Protein AF-A0A3P7Q8P9-F1 (afdb_monomer)

Radius of gyration: 45.48 Å; Cα contacts (8 Å, |Δi|>4): 62; chains: 1; bounding box: 97×76×119 Å

Organism: Dracunculus medinensis (NCBI:txid318479)

Nearest PDB structures (foldseek):
  8ruy-assembly1_s  TM=5.590E-01  e=5.740E-09  Chlamydomonas reinhardtii
  4uzz-assembly1_A  TM=7.272E-01  e=6.934E-07  Tetrahymena thermophila

pLDDT: mean 75.08, std 10.97, range [33.38, 90.62]

Sequence (260 aa):
MLFYFIFIQTFFNYNLLSIYSLITIYYQFIINLESKLSKSSIDDIEIFEYINAYKPENIEIKFLLKPFLLDYIPAIGDVDTFIKIPRPDGDNLGLTVLDEPAIQQSDPTIVGMQLRNECKEIKTETLVKKLDRGDKNGAEIERWIENIKELHRSKPPDSVTYTKIMPDIEKLMQEWPNELEELLKSERLPSASLDVSLEEYTDICLSLLDIPVYKSRIESLHVLFTLFAEFRNSQHFRNLAENNLMNMNMNEVGAERLEL

Secondary structure (DSSP, 8-state):
-HHHHHHHHHHHHHHHHHHHHHHHHHHHHHHHHHHHHTTS-HHHHHHHHHHHH-PPP------S------S-----PPPP-S-PPPPTTT--BTTTB---SSSSPPPHHHHHHHHHHH-TT--PPP-PPP-TTTTT-HHHHHHHHHHHHHHHHHSPPSS---SS----HHHHTSPPPHHHHHHHHHSPPPPTTSSS-HHHHHHHHHHHTTPPP-S-HHHHHHHHHHHHHHHHH-HHHHHHHHHHHHHHHHHHHHHHT---

Structure (mmCIF, N/CA/C/O backbone):
data_AF-A0A3P7Q8P9-F1
#
_entry.id   AF-A0A3P7Q8P9-F1
#
loop_
_atom_site.group_PDB
_atom_site.id
_atom_site.type_symbol
_atom_site.label_atom_id
_atom_site.label_alt_id
_atom_site.label_comp_id
_atom_site.label_asym_id
_atom_site.label_entity_id
_atom_site.label_seq_id
_atom_site.pdbx_PDB_ins_code
_atom_site.Cartn_x
_atom_site.Cartn_y
_atom_site.Cartn_z
_atom_site.occupancy
_atom_site.B_iso_or_equiv
_atom_site.auth_seq_id
_atom_site.auth_comp_id
_atom_site.auth_asym_id
_atom_site.auth_atom_id
_atom_site.pdbx_PDB_model_num
ATOM 1 N N . MET A 1 1 ? 67.730 15.567 -25.395 1.00 58.34 1 MET A N 1
ATOM 2 C CA . MET A 1 1 ? 67.904 15.563 -26.868 1.00 58.34 1 MET A CA 1
ATOM 3 C C . MET A 1 1 ? 68.382 14.219 -27.416 1.00 58.34 1 MET A C 1
ATOM 5 O O . MET A 1 1 ? 67.697 13.690 -28.277 1.00 58.34 1 MET A O 1
ATOM 9 N N . LEU A 1 2 ? 69.483 13.635 -26.918 1.00 61.22 2 LEU A N 1
ATOM 10 C CA . LEU A 1 2 ? 70.041 12.364 -27.430 1.00 61.22 2 LEU A CA 1
ATOM 11 C C . LEU A 1 2 ? 69.038 11.190 -27.481 1.00 61.22 2 LEU A C 1
ATOM 13 O O . LEU A 1 2 ? 68.952 10.512 -28.498 1.00 61.22 2 LEU A O 1
ATOM 17 N N . PHE A 1 3 ? 68.211 11.006 -26.445 1.00 65.31 3 PHE A N 1
ATOM 18 C CA . PHE A 1 3 ? 67.180 9.953 -26.425 1.00 65.31 3 PHE A CA 1
ATOM 19 C C . PHE A 1 3 ? 66.083 10.130 -27.488 1.00 65.31 3 PHE A C 1
ATOM 21 O O . PHE A 1 3 ? 65.661 9.156 -28.104 1.00 65.31 3 PHE A O 1
ATOM 28 N N . TYR A 1 4 ? 65.655 11.369 -27.745 1.00 65.12 4 TYR A N 1
ATOM 29 C CA . TYR A 1 4 ? 64.631 11.667 -28.752 1.00 65.12 4 TYR A CA 1
ATOM 30 C C . TYR A 1 4 ? 65.148 11.388 -30.172 1.00 65.12 4 TYR A C 1
ATOM 32 O O . TYR A 1 4 ? 64.431 10.845 -31.008 1.00 65.12 4 TYR A O 1
ATOM 40 N N . PHE A 1 5 ? 66.429 11.682 -30.417 1.00 72.56 5 PHE A N 1
ATOM 41 C CA . PHE A 1 5 ? 67.078 11.421 -31.701 1.00 72.56 5 PHE A CA 1
ATOM 42 C C . PHE A 1 5 ? 67.231 9.915 -31.980 1.00 72.56 5 PHE A C 1
ATOM 44 O O . PHE A 1 5 ? 66.935 9.459 -33.082 1.00 72.56 5 PHE A O 1
ATOM 51 N N . ILE A 1 6 ? 67.613 9.121 -30.971 1.00 77.00 6 ILE A N 1
ATOM 52 C CA . ILE A 1 6 ? 67.725 7.655 -31.093 1.00 77.00 6 ILE A CA 1
ATOM 53 C C . ILE A 1 6 ? 66.352 7.014 -31.351 1.00 77.00 6 ILE A C 1
ATOM 55 O O . ILE A 1 6 ? 66.245 6.109 -32.181 1.00 77.00 6 ILE A O 1
ATOM 59 N N . PHE A 1 7 ? 65.293 7.499 -30.693 1.00 75.81 7 PHE A N 1
ATOM 60 C CA . PHE A 1 7 ? 63.940 6.966 -30.876 1.00 75.81 7 PHE A CA 1
ATOM 61 C C . PHE A 1 7 ? 63.407 7.210 -32.296 1.00 75.81 7 PHE A C 1
ATOM 63 O O . PHE A 1 7 ? 62.942 6.271 -32.939 1.00 75.81 7 PHE A O 1
ATOM 70 N N . ILE A 1 8 ? 63.556 8.430 -32.829 1.00 72.94 8 ILE A N 1
ATOM 71 C CA . ILE A 1 8 ? 63.147 8.755 -34.207 1.00 72.94 8 ILE A CA 1
ATOM 72 C C . ILE A 1 8 ? 63.938 7.929 -35.227 1.00 72.94 8 ILE A C 1
ATOM 74 O O . ILE A 1 8 ? 63.338 7.361 -36.138 1.00 72.94 8 ILE A O 1
ATOM 78 N N . GLN A 1 9 ? 65.259 7.801 -35.057 1.00 74.44 9 GLN A N 1
ATOM 79 C CA . GLN A 1 9 ? 66.105 7.032 -35.977 1.00 74.44 9 GLN A CA 1
ATOM 80 C C . GLN A 1 9 ? 65.742 5.537 -35.989 1.00 74.44 9 GLN A C 1
ATOM 82 O O . GLN A 1 9 ? 65.773 4.892 -37.039 1.00 74.44 9 GLN A O 1
ATOM 87 N N . THR A 1 10 ? 65.381 4.983 -34.828 1.00 74.31 10 THR A N 1
ATOM 88 C CA . THR A 1 10 ? 64.971 3.575 -34.700 1.00 74.31 10 THR A CA 1
ATOM 89 C C . THR A 1 10 ? 63.582 3.353 -35.301 1.00 74.31 10 THR A C 1
ATOM 91 O O . THR A 1 10 ? 63.385 2.393 -36.046 1.00 74.31 10 THR A O 1
ATOM 94 N N . PHE A 1 11 ? 62.641 4.270 -35.050 1.00 75.81 11 PHE A N 1
ATOM 95 C CA . PHE A 1 11 ? 61.281 4.213 -35.590 1.00 75.81 11 PHE A CA 1
ATOM 96 C C . PHE A 1 11 ? 61.252 4.340 -37.120 1.00 75.81 11 PHE A C 1
ATOM 98 O O . PHE A 1 11 ? 60.552 3.574 -37.786 1.00 75.81 11 PHE A O 1
ATOM 105 N N . PHE A 1 12 ? 62.046 5.258 -37.689 1.00 74.75 12 PHE A N 1
ATOM 106 C CA . PHE A 1 12 ? 62.154 5.415 -39.142 1.00 74.75 12 PHE A CA 1
ATOM 107 C C . PHE A 1 12 ? 62.795 4.194 -39.805 1.00 74.75 12 PHE A C 1
ATOM 109 O O . PHE A 1 12 ? 62.255 3.712 -40.796 1.00 74.75 12 PHE A O 1
ATOM 116 N N . ASN A 1 13 ? 63.885 3.647 -39.251 1.00 75.56 13 ASN A N 1
ATOM 117 C CA . ASN A 1 13 ? 64.518 2.445 -39.809 1.00 75.56 13 ASN A CA 1
ATOM 118 C C . ASN A 1 13 ? 63.563 1.244 -39.847 1.00 75.56 13 ASN A C 1
ATOM 120 O O . ASN A 1 13 ? 63.447 0.591 -40.882 1.00 75.56 13 ASN A O 1
ATOM 124 N N . TYR A 1 14 ? 62.835 0.973 -38.759 1.00 75.94 14 TYR A N 1
ATOM 125 C CA . TYR A 1 14 ? 61.919 -0.171 -38.710 1.00 75.94 14 TYR A CA 1
ATOM 126 C C . TYR A 1 14 ? 60.748 -0.042 -39.695 1.00 75.94 14 TYR A C 1
ATOM 128 O O . TYR A 1 14 ? 60.427 -1.001 -40.399 1.00 75.94 14 TYR A O 1
ATOM 136 N N . ASN A 1 15 ? 60.128 1.142 -39.784 1.00 75.50 15 ASN A N 1
ATOM 137 C CA . ASN A 1 15 ? 59.009 1.356 -40.706 1.00 75.50 15 ASN A CA 1
ATOM 138 C C . ASN A 1 15 ? 59.448 1.309 -42.174 1.00 75.50 15 ASN A C 1
ATOM 140 O O . ASN A 1 15 ? 58.763 0.695 -42.991 1.00 75.50 15 ASN A O 1
ATOM 144 N N . LEU A 1 16 ? 60.600 1.897 -42.514 1.00 77.62 16 LEU A N 1
ATOM 145 C CA . LEU A 1 16 ? 61.079 1.903 -43.895 1.00 77.62 16 LEU A CA 1
ATOM 146 C C . LEU A 1 16 ? 61.413 0.484 -44.378 1.00 77.62 16 LEU A C 1
ATOM 148 O O . LEU A 1 16 ? 60.980 0.106 -45.465 1.00 77.62 16 LEU A O 1
ATOM 152 N N . LEU A 1 17 ? 62.105 -0.330 -43.566 1.00 79.12 17 LEU A N 1
ATOM 153 C CA . LEU A 1 17 ? 62.392 -1.728 -43.921 1.00 79.12 17 LEU A CA 1
ATOM 154 C C . LEU A 1 17 ? 61.112 -2.561 -44.104 1.00 79.12 17 LEU A C 1
ATOM 156 O O . LEU A 1 17 ? 61.046 -3.376 -45.025 1.00 79.12 17 LEU A O 1
ATOM 160 N N . SER A 1 18 ? 60.091 -2.342 -43.269 1.00 79.62 18 SER A N 1
ATOM 161 C CA . SER A 1 18 ? 58.802 -3.038 -43.391 1.00 79.62 18 SER A CA 1
ATOM 162 C C . SER A 1 18 ? 58.098 -2.709 -44.713 1.00 79.62 18 SER A C 1
ATOM 164 O O . SER A 1 18 ? 57.656 -3.609 -45.431 1.00 79.62 18 SER A O 1
ATOM 166 N N . ILE A 1 19 ? 58.074 -1.427 -45.093 1.00 83.69 19 ILE A N 1
ATOM 167 C CA . ILE A 1 19 ? 57.459 -0.968 -46.346 1.00 83.69 19 ILE A CA 1
ATOM 168 C C . ILE A 1 19 ? 58.209 -1.524 -47.563 1.00 83.69 19 ILE A C 1
ATOM 170 O O . ILE A 1 19 ? 57.575 -2.056 -48.474 1.00 83.69 19 ILE A O 1
ATOM 174 N N . TYR A 1 20 ? 59.547 -1.470 -47.578 1.00 81.56 20 TYR A N 1
ATOM 175 C CA . TYR A 1 20 ? 60.334 -2.043 -48.679 1.00 81.56 20 TYR A CA 1
ATOM 176 C C . TYR A 1 20 ? 60.133 -3.557 -48.809 1.00 81.56 20 TYR A C 1
ATOM 178 O O . TYR A 1 20 ? 60.055 -4.064 -49.929 1.00 81.56 20 TYR A O 1
ATOM 186 N N . SER A 1 21 ? 59.990 -4.274 -47.690 1.00 83.12 21 SER A N 1
ATOM 187 C CA . SER A 1 21 ? 59.671 -5.704 -47.696 1.00 83.12 21 SER A CA 1
ATOM 188 C C . SER A 1 21 ? 58.299 -5.973 -48.324 1.00 83.12 21 SER A C 1
ATOM 190 O O . SER A 1 21 ? 58.204 -6.780 -49.248 1.00 83.12 21 SER A O 1
ATOM 192 N N . LEU A 1 22 ? 57.254 -5.239 -47.917 1.00 82.06 22 LEU A N 1
ATOM 193 C CA . LEU A 1 22 ? 55.912 -5.379 -48.500 1.00 82.06 22 LEU A CA 1
ATOM 194 C C . LEU A 1 22 ? 55.895 -5.082 -50.001 1.00 82.06 22 LEU A C 1
ATOM 196 O O . LEU A 1 22 ? 55.293 -5.831 -50.767 1.00 82.06 22 LEU A O 1
ATOM 200 N N . ILE A 1 23 ? 56.572 -4.014 -50.426 1.00 85.69 23 ILE A N 1
ATOM 201 C CA . ILE A 1 23 ? 56.668 -3.644 -51.841 1.00 85.69 23 ILE A CA 1
ATOM 202 C C . ILE A 1 23 ? 57.391 -4.746 -52.626 1.00 85.69 23 ILE A C 1
ATOM 204 O O . ILE A 1 23 ? 56.929 -5.144 -53.693 1.00 85.69 23 ILE A O 1
ATOM 208 N N . THR A 1 24 ? 58.483 -5.292 -52.087 1.00 83.50 24 THR A N 1
ATOM 209 C CA . THR A 1 24 ? 59.236 -6.376 -52.738 1.00 83.50 24 THR A CA 1
ATOM 210 C C . THR A 1 24 ? 58.399 -7.653 -52.850 1.00 83.50 24 THR A C 1
ATOM 212 O O . THR A 1 24 ? 58.393 -8.291 -53.902 1.00 83.50 24 THR A O 1
ATOM 215 N N . ILE A 1 25 ? 57.639 -8.001 -51.806 1.00 84.62 25 ILE A N 1
ATOM 216 C CA . ILE A 1 25 ? 56.706 -9.139 -51.821 1.00 84.62 25 ILE A CA 1
ATOM 217 C C . ILE A 1 25 ? 55.604 -8.920 -52.865 1.00 84.62 25 ILE A C 1
ATOM 219 O O . ILE A 1 25 ? 55.295 -9.840 -53.620 1.00 84.62 25 ILE A O 1
ATOM 223 N N . TYR A 1 26 ? 55.047 -7.709 -52.953 1.00 83.56 26 TYR A N 1
ATOM 224 C CA . TYR A 1 26 ? 54.020 -7.364 -53.936 1.00 83.56 26 TYR A CA 1
ATOM 225 C C . TYR A 1 26 ? 54.533 -7.487 -55.378 1.00 83.56 26 TYR A C 1
ATOM 227 O O . TYR A 1 26 ? 53.894 -8.143 -56.200 1.00 83.56 26 TYR A O 1
ATOM 235 N N . TYR A 1 27 ? 55.718 -6.945 -55.681 1.00 82.12 27 TYR A N 1
ATOM 236 C CA . TYR A 1 27 ? 56.316 -7.081 -57.014 1.00 82.12 27 TYR A CA 1
ATOM 237 C C . TYR A 1 27 ? 56.639 -8.536 -57.357 1.00 82.12 27 TYR A C 1
ATOM 239 O O . TYR A 1 27 ? 56.351 -8.979 -58.468 1.00 82.12 27 TYR A O 1
ATOM 247 N N . GLN A 1 28 ? 57.166 -9.309 -56.403 1.00 83.44 28 GLN A N 1
ATOM 248 C CA . GLN A 1 28 ? 57.434 -10.730 -56.617 1.00 83.44 28 GLN A CA 1
ATOM 249 C C . GLN A 1 28 ? 56.144 -11.526 -56.863 1.00 83.44 28 GLN A C 1
ATOM 251 O O . GLN A 1 28 ? 56.133 -12.452 -57.675 1.00 83.44 28 GLN A O 1
ATOM 256 N N . PHE A 1 29 ? 55.047 -11.160 -56.194 1.00 85.00 29 PHE A N 1
ATOM 257 C CA . PHE A 1 29 ? 53.737 -11.768 -56.409 1.00 85.00 29 PHE A CA 1
ATOM 258 C C . PHE A 1 29 ? 53.176 -11.451 -57.802 1.00 85.00 29 PHE A C 1
ATOM 260 O O . PHE A 1 29 ? 52.725 -12.371 -58.485 1.00 85.00 29 PHE A O 1
ATOM 267 N N . ILE A 1 30 ? 53.274 -10.196 -58.261 1.00 81.12 30 ILE A N 1
ATOM 268 C CA . ILE A 1 30 ? 52.862 -9.805 -59.621 1.00 81.12 30 ILE A CA 1
ATOM 269 C C . ILE A 1 30 ? 53.661 -10.569 -60.680 1.00 81.12 30 ILE A C 1
ATOM 271 O O . ILE A 1 30 ? 53.063 -11.177 -61.565 1.00 81.12 30 ILE A O 1
ATOM 275 N N . ILE A 1 31 ? 54.991 -10.629 -60.552 1.00 79.62 31 ILE A N 1
ATOM 276 C CA . ILE A 1 31 ? 55.848 -11.362 -61.500 1.00 79.62 31 ILE A CA 1
ATOM 277 C C . ILE A 1 31 ? 55.480 -12.855 -61.529 1.00 79.62 31 ILE A C 1
ATOM 279 O O . ILE A 1 31 ? 55.453 -13.479 -62.593 1.00 79.62 31 ILE A O 1
ATOM 283 N N . ASN A 1 32 ? 55.161 -13.450 -60.373 1.00 78.06 32 ASN A N 1
ATOM 284 C CA . ASN A 1 32 ? 54.745 -14.851 -60.312 1.00 78.06 32 ASN A CA 1
ATOM 285 C C . ASN A 1 32 ? 53.410 -15.078 -61.039 1.00 78.06 32 ASN A C 1
ATOM 287 O O . ASN A 1 32 ? 53.300 -16.036 -61.808 1.00 78.06 32 ASN A O 1
ATOM 291 N N . LEU A 1 33 ? 52.434 -14.182 -60.838 1.00 74.69 33 LEU A N 1
ATOM 292 C CA . LEU A 1 33 ? 51.137 -14.234 -61.512 1.00 74.69 33 LEU A CA 1
ATOM 293 C C . LEU A 1 33 ? 51.267 -14.095 -63.030 1.00 74.69 33 LEU A C 1
ATOM 295 O O . LEU A 1 33 ? 50.723 -14.935 -63.743 1.00 74.69 33 LEU A O 1
ATOM 299 N N . GLU A 1 34 ? 52.034 -13.126 -63.532 1.00 74.69 34 GLU A N 1
ATOM 300 C CA . GLU A 1 34 ? 52.268 -12.970 -64.977 1.00 74.69 34 GLU A CA 1
ATOM 301 C C . GLU A 1 34 ? 52.962 -14.203 -65.581 1.00 74.69 34 GLU A C 1
ATOM 303 O O . GLU A 1 34 ? 52.593 -14.666 -66.662 1.00 74.69 34 GLU A O 1
ATOM 308 N N . SER A 1 35 ? 53.914 -14.808 -64.858 1.00 73.94 35 SER A N 1
ATOM 309 C CA . SER A 1 35 ? 54.592 -16.030 -65.317 1.00 73.94 35 SER A CA 1
ATOM 310 C C . SER A 1 35 ? 53.676 -17.258 -65.369 1.00 73.94 35 SER A C 1
ATOM 312 O O . SER A 1 35 ? 53.914 -18.169 -66.164 1.00 73.94 35 SER A O 1
ATOM 314 N N . LYS A 1 36 ? 52.656 -17.318 -64.501 1.00 71.12 36 LYS A N 1
ATOM 315 C CA . LYS A 1 36 ? 51.626 -18.364 -64.536 1.00 71.12 36 LYS A CA 1
ATOM 316 C C . LYS A 1 36 ? 50.623 -18.096 -65.648 1.00 71.12 36 LYS A C 1
ATOM 318 O O . LYS A 1 36 ? 50.237 -19.039 -66.328 1.00 71.12 36 LYS A O 1
ATOM 323 N N . LEU A 1 37 ? 50.270 -16.829 -65.861 1.00 64.69 37 LEU A N 1
ATOM 324 C CA . LEU A 1 37 ? 49.364 -16.400 -66.919 1.00 64.69 37 LEU A CA 1
ATOM 325 C C . LEU A 1 37 ? 49.914 -16.752 -68.309 1.00 64.69 37 LEU A C 1
ATOM 327 O O . LEU A 1 37 ? 49.174 -17.282 -69.128 1.00 64.69 37 LEU A O 1
ATOM 331 N N . SER A 1 38 ? 51.219 -16.567 -68.558 1.00 68.19 38 SER A N 1
ATOM 332 C CA . SER A 1 38 ? 51.814 -16.939 -69.857 1.00 68.19 38 SER A CA 1
ATOM 333 C C . SER A 1 38 ? 51.911 -18.451 -70.100 1.00 68.19 38 SER A C 1
ATOM 335 O O . SER A 1 38 ? 52.125 -18.878 -71.233 1.00 68.19 38 SER A O 1
ATOM 337 N N . LYS A 1 39 ? 51.760 -19.267 -69.048 1.00 67.69 39 LYS A N 1
ATOM 338 C CA . LYS A 1 39 ? 51.801 -20.736 -69.114 1.00 67.69 39 LYS A CA 1
ATOM 339 C C . LYS A 1 39 ? 50.417 -21.379 -69.198 1.00 67.69 39 LYS A C 1
ATOM 341 O O . LYS A 1 39 ? 50.350 -22.606 -69.260 1.00 67.69 39 LYS A O 1
ATOM 346 N N . SER A 1 40 ? 49.345 -20.592 -69.159 1.00 61.56 40 SER A N 1
ATOM 347 C CA . SER A 1 40 ? 47.986 -21.123 -69.213 1.00 61.56 40 SER A CA 1
ATOM 348 C C . SER A 1 40 ? 47.567 -21.435 -70.651 1.00 61.56 40 SER A C 1
ATOM 350 O O . SER A 1 40 ? 48.035 -20.813 -71.604 1.00 61.56 40 SER A O 1
ATOM 352 N N . SER A 1 41 ? 46.738 -22.466 -70.790 1.00 65.19 41 SER A N 1
ATOM 353 C CA . SER A 1 41 ? 46.236 -23.024 -72.048 1.00 65.19 41 SER A CA 1
ATOM 354 C C . SER A 1 41 ? 45.492 -22.001 -72.910 1.00 65.19 41 SER A C 1
ATOM 356 O O . SER A 1 41 ? 44.963 -21.016 -72.410 1.00 65.19 41 SER A O 1
ATOM 358 N N . ILE A 1 42 ? 45.417 -22.274 -74.217 1.00 69.19 42 ILE A N 1
ATOM 359 C CA . ILE A 1 42 ? 44.741 -21.438 -75.229 1.00 69.19 42 ILE A CA 1
ATOM 360 C C . ILE A 1 42 ? 43.294 -21.103 -74.822 1.00 69.19 42 ILE A C 1
ATOM 362 O O . ILE A 1 42 ? 42.867 -19.966 -75.002 1.00 69.19 42 ILE A O 1
ATOM 366 N N . ASP A 1 43 ? 42.592 -22.045 -74.186 1.00 70.56 43 ASP A N 1
ATOM 367 C CA . ASP A 1 43 ? 41.219 -21.863 -73.696 1.00 70.56 43 ASP A CA 1
ATOM 368 C C . ASP A 1 43 ? 41.102 -20.737 -72.646 1.00 70.56 43 ASP A C 1
ATOM 370 O O . ASP A 1 43 ? 40.082 -20.053 -72.569 1.00 70.56 43 ASP A O 1
ATOM 374 N N . ASP A 1 44 ? 42.158 -20.491 -71.861 1.00 68.19 44 ASP A N 1
ATOM 375 C CA . ASP A 1 44 ? 42.166 -19.421 -70.860 1.00 68.19 44 ASP A CA 1
ATOM 376 C C . ASP A 1 44 ? 42.273 -18.040 -71.521 1.00 68.19 44 ASP A C 1
ATOM 378 O O . ASP A 1 44 ? 41.706 -17.067 -71.023 1.00 68.19 44 ASP A O 1
ATOM 382 N N . ILE A 1 45 ? 42.964 -17.944 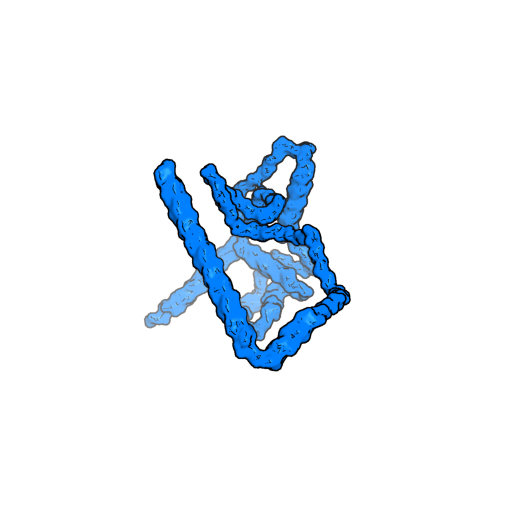-72.663 1.00 72.06 45 ILE A N 1
ATOM 383 C CA . ILE A 1 45 ? 43.157 -16.684 -73.395 1.00 72.06 45 ILE A CA 1
ATOM 384 C C . ILE A 1 45 ? 41.815 -16.166 -73.921 1.00 72.06 45 ILE A C 1
ATOM 386 O O . ILE A 1 45 ? 41.514 -14.983 -73.749 1.00 72.06 45 ILE A O 1
ATOM 390 N N . GLU A 1 46 ? 40.978 -17.045 -74.480 1.00 77.38 46 GLU A N 1
ATOM 391 C CA . GLU A 1 46 ? 39.639 -16.668 -74.956 1.00 77.38 46 GLU A CA 1
ATOM 392 C C . GLU A 1 46 ? 38.760 -16.137 -73.812 1.00 77.38 46 GLU A C 1
ATOM 394 O O . GLU A 1 46 ? 38.057 -15.138 -73.971 1.00 77.38 46 GLU A O 1
ATOM 399 N N . ILE A 1 47 ? 38.839 -16.738 -72.618 1.00 80.06 47 ILE A N 1
ATOM 400 C CA . ILE A 1 47 ? 38.103 -16.268 -71.433 1.00 80.06 47 ILE A CA 1
ATOM 401 C C . ILE A 1 47 ? 38.531 -14.847 -71.043 1.00 80.06 47 ILE A C 1
ATOM 403 O O . ILE A 1 47 ? 37.674 -14.010 -70.748 1.00 80.06 47 ILE A O 1
ATOM 407 N N . PHE A 1 48 ? 39.831 -14.538 -71.065 1.00 77.06 48 PHE A N 1
ATOM 408 C CA . PHE A 1 48 ? 40.310 -13.183 -70.770 1.00 77.06 48 PHE A CA 1
ATOM 409 C C . PHE A 1 48 ? 39.857 -12.155 -71.813 1.00 77.06 48 PHE A C 1
ATOM 411 O O . PHE A 1 48 ? 39.565 -11.013 -71.446 1.00 77.06 48 PHE A O 1
ATOM 418 N N . GLU A 1 49 ? 39.735 -12.536 -73.086 1.00 81.88 49 GLU A N 1
ATOM 419 C CA . GLU A 1 49 ? 39.139 -11.668 -74.106 1.00 81.88 49 GLU A CA 1
ATOM 420 C C . GLU A 1 49 ? 37.663 -11.369 -73.806 1.00 81.88 49 GLU A C 1
ATOM 422 O O . GLU A 1 49 ? 37.261 -10.203 -73.853 1.00 81.88 49 GLU A O 1
ATOM 427 N N . TYR A 1 50 ? 36.875 -12.372 -73.397 1.00 83.38 50 TYR A N 1
ATOM 428 C CA . TYR A 1 50 ? 35.485 -12.158 -72.968 1.00 83.38 50 TYR A CA 1
ATOM 429 C C . TYR A 1 50 ? 35.377 -11.273 -71.718 1.00 83.38 50 TYR A C 1
ATOM 431 O O . TYR A 1 50 ? 34.479 -10.432 -71.644 1.00 83.38 50 TYR A O 1
ATOM 439 N N . ILE A 1 51 ? 36.299 -11.411 -70.758 1.00 83.25 51 ILE A N 1
ATOM 440 C CA . ILE A 1 51 ? 36.357 -10.550 -69.564 1.00 83.25 51 ILE A CA 1
ATOM 441 C C . ILE A 1 51 ? 36.632 -9.097 -69.965 1.00 83.25 51 ILE A C 1
ATOM 443 O O . ILE A 1 51 ? 35.941 -8.192 -69.501 1.00 83.25 51 ILE A O 1
ATOM 447 N N . ASN A 1 52 ? 37.602 -8.868 -70.855 1.00 84.00 52 ASN A N 1
ATOM 448 C CA . ASN A 1 52 ? 37.933 -7.528 -71.345 1.00 84.00 52 ASN A CA 1
ATOM 449 C C . ASN A 1 52 ? 36.805 -6.910 -72.189 1.00 84.00 52 ASN A C 1
ATOM 451 O O . ASN A 1 52 ? 36.649 -5.689 -72.215 1.00 84.00 52 ASN A O 1
ATOM 455 N N . ALA A 1 53 ? 36.013 -7.736 -72.879 1.00 86.00 53 ALA A N 1
ATOM 456 C CA . ALA A 1 53 ? 34.876 -7.287 -73.676 1.00 86.00 53 ALA A CA 1
ATOM 457 C C . ALA A 1 53 ? 33.623 -6.965 -72.837 1.00 86.00 53 ALA A C 1
ATOM 459 O O . ALA A 1 53 ? 32.744 -6.237 -73.312 1.00 86.00 53 ALA A O 1
ATOM 460 N N . TYR A 1 54 ? 33.517 -7.477 -71.605 1.00 88.00 54 TYR A N 1
ATOM 461 C CA . TYR A 1 54 ? 32.350 -7.265 -70.751 1.00 88.00 54 TYR A CA 1
ATOM 462 C C . TYR A 1 54 ? 32.250 -5.807 -70.282 1.00 88.00 54 TYR A C 1
ATOM 464 O O . TYR A 1 54 ? 33.076 -5.310 -69.516 1.00 88.00 54 TYR A O 1
ATOM 472 N N . LYS A 1 55 ? 31.189 -5.114 -70.710 1.00 83.56 55 LYS A N 1
ATOM 473 C CA . LYS A 1 55 ? 30.814 -3.800 -70.177 1.00 83.56 55 LYS A CA 1
ATOM 474 C C . LYS A 1 55 ? 29.702 -3.985 -69.142 1.00 83.56 55 LYS A C 1
ATOM 476 O O . LYS A 1 55 ? 28.630 -4.450 -69.523 1.00 83.56 55 LYS A O 1
ATOM 481 N N . PRO A 1 56 ? 29.916 -3.627 -67.863 1.00 85.00 56 PRO A N 1
ATOM 482 C CA . PRO A 1 56 ? 28.884 -3.765 -66.844 1.00 85.00 56 PRO A CA 1
ATOM 483 C C . PRO A 1 56 ? 27.697 -2.841 -67.150 1.00 85.00 56 PRO A C 1
ATOM 485 O O . PRO A 1 56 ? 27.876 -1.640 -67.361 1.00 85.00 56 PRO A O 1
ATOM 488 N N . GLU A 1 57 ? 26.481 -3.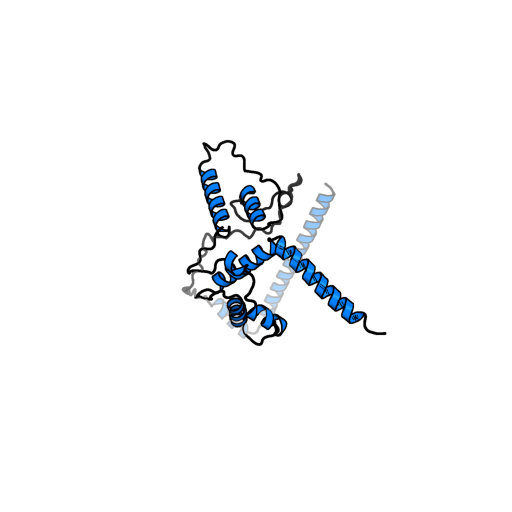388 -67.152 1.00 83.19 57 GLU A N 1
ATOM 489 C CA . GLU A 1 57 ? 25.260 -2.581 -67.205 1.00 83.19 57 GLU A CA 1
ATOM 490 C C . GLU A 1 57 ? 24.965 -1.985 -65.821 1.00 83.19 57 GLU A C 1
ATOM 492 O O . GLU A 1 57 ? 24.849 -2.701 -64.825 1.00 83.19 57 GLU A O 1
ATOM 497 N N . ASN A 1 58 ? 24.821 -0.658 -65.751 1.00 80.56 58 ASN A N 1
ATOM 498 C CA . ASN A 1 58 ? 24.370 0.025 -64.539 1.00 80.56 58 ASN A CA 1
ATOM 499 C C . ASN A 1 58 ? 22.845 -0.089 -64.435 1.00 80.56 58 ASN A C 1
ATOM 501 O O . ASN A 1 58 ? 22.113 0.766 -64.931 1.00 80.56 58 ASN A O 1
ATOM 505 N N . ILE A 1 59 ? 22.359 -1.159 -63.810 1.00 84.00 59 ILE A N 1
ATOM 506 C CA . ILE A 1 59 ? 20.934 -1.306 -63.511 1.00 84.00 59 ILE A CA 1
ATOM 507 C C . ILE A 1 59 ? 20.646 -0.542 -62.213 1.00 84.00 59 ILE A C 1
ATOM 509 O O . ILE A 1 59 ? 20.972 -1.009 -61.122 1.00 84.00 59 ILE A O 1
ATOM 513 N N . GLU A 1 60 ? 20.028 0.637 -62.311 1.00 79.31 60 GLU A N 1
ATOM 514 C CA . GLU A 1 60 ? 19.512 1.354 -61.140 1.00 79.31 60 GLU A CA 1
ATOM 515 C C . GLU A 1 60 ? 18.300 0.610 -60.560 1.00 79.31 60 GLU A C 1
ATOM 517 O O . GLU A 1 60 ? 17.161 0.750 -61.012 1.00 79.31 60 GLU A O 1
ATOM 522 N N . ILE A 1 61 ? 18.541 -0.207 -59.536 1.00 78.94 61 ILE A N 1
ATOM 523 C CA . ILE A 1 61 ? 17.473 -0.880 -58.796 1.00 78.94 61 ILE A CA 1
ATOM 524 C C . ILE A 1 61 ? 16.793 0.161 -57.897 1.00 78.94 61 ILE A C 1
ATOM 526 O O . ILE A 1 61 ? 17.409 0.698 -56.980 1.00 78.94 61 ILE A O 1
ATOM 530 N N . LYS A 1 62 ? 15.505 0.446 -58.125 1.00 77.00 62 LYS A N 1
ATOM 531 C CA . LYS A 1 62 ? 14.724 1.316 -57.229 1.00 77.00 62 LYS A CA 1
ATOM 532 C C . LYS A 1 62 ? 14.568 0.644 -55.859 1.00 77.00 62 LYS A C 1
ATOM 534 O O . LYS A 1 62 ? 13.910 -0.387 -55.746 1.00 77.00 62 LYS A O 1
ATOM 539 N N . PHE A 1 63 ? 15.149 1.233 -54.816 1.00 74.25 63 PHE A N 1
ATOM 540 C CA . PHE A 1 63 ? 15.046 0.733 -53.440 1.00 74.25 63 PHE A CA 1
ATOM 541 C C . PHE A 1 63 ? 13.659 1.054 -52.852 1.00 74.25 63 PHE A C 1
ATOM 543 O O . PHE A 1 63 ? 13.242 2.212 -52.862 1.00 74.25 63 PHE A O 1
ATOM 550 N N . LEU A 1 64 ? 12.948 0.054 -52.312 1.00 76.75 64 LEU A N 1
ATOM 551 C CA . LEU A 1 64 ? 11.654 0.259 -51.632 1.00 76.75 64 LEU A CA 1
ATOM 552 C C . LEU A 1 64 ? 11.806 0.893 -50.239 1.00 76.75 64 LEU A C 1
ATOM 554 O O . LEU A 1 64 ? 10.909 1.599 -49.787 1.00 76.75 64 LEU A O 1
ATOM 558 N N . LEU A 1 65 ? 12.939 0.667 -49.566 1.00 68.56 65 LEU A N 1
ATOM 559 C CA . LEU A 1 65 ? 13.275 1.308 -48.296 1.00 68.56 65 LEU A CA 1
ATOM 560 C C . LEU A 1 65 ? 14.404 2.315 -48.506 1.00 68.56 65 LEU A C 1
ATOM 562 O O . LEU A 1 65 ? 15.542 1.944 -48.790 1.00 68.56 65 LEU A O 1
ATOM 566 N N . LYS A 1 66 ? 14.092 3.593 -48.301 1.00 73.06 66 LYS A N 1
ATOM 567 C CA . LYS A 1 66 ? 15.091 4.635 -48.078 1.00 73.06 66 LYS A CA 1
ATOM 568 C C . LYS A 1 66 ? 15.373 4.666 -46.571 1.00 73.06 66 LYS A C 1
ATOM 570 O O . LYS A 1 66 ? 14.439 4.956 -45.827 1.00 73.06 66 LYS A O 1
ATOM 575 N N . PRO A 1 67 ? 16.586 4.350 -46.082 1.00 66.19 67 PRO A N 1
ATOM 576 C CA . PRO A 1 67 ? 16.899 4.541 -44.671 1.00 66.19 67 PRO A CA 1
ATOM 577 C C . PRO A 1 67 ? 16.769 6.033 -44.345 1.00 66.19 67 PRO A C 1
ATOM 579 O O . PRO A 1 67 ? 17.526 6.865 -44.845 1.00 66.19 67 PRO A O 1
ATOM 582 N N . PHE A 1 68 ? 15.749 6.376 -43.561 1.00 72.94 68 PHE A N 1
ATOM 583 C CA . PHE A 1 68 ? 15.558 7.718 -43.032 1.00 72.94 68 PHE A CA 1
ATOM 584 C C . PHE A 1 68 ? 16.498 7.868 -41.838 1.00 72.94 68 PHE A C 1
ATOM 586 O O . PHE A 1 68 ? 16.197 7.404 -40.741 1.00 72.94 68 PHE A O 1
ATOM 593 N N . LEU A 1 69 ? 17.661 8.476 -42.059 1.00 69.75 69 LEU A N 1
ATOM 594 C CA . LEU A 1 69 ? 18.439 9.039 -40.962 1.00 69.75 69 LEU A CA 1
ATOM 595 C C . LEU A 1 69 ? 17.604 10.189 -40.397 1.00 69.75 69 LEU A C 1
ATOM 597 O O . LEU A 1 69 ? 17.394 11.185 -41.086 1.00 69.75 69 LEU A O 1
ATOM 601 N N . LEU A 1 70 ? 17.056 10.031 -39.191 1.00 73.94 70 LEU A N 1
ATOM 602 C CA . LEU A 1 70 ? 16.554 11.190 -38.466 1.00 73.94 70 LEU A CA 1
ATOM 603 C C . LEU A 1 70 ? 17.768 12.010 -38.035 1.00 73.94 70 LEU A C 1
ATOM 605 O O . LEU A 1 70 ? 18.686 11.465 -37.424 1.00 73.94 70 LEU A O 1
ATOM 609 N N . ASP A 1 71 ? 17.747 13.311 -38.312 1.00 78.38 71 ASP A N 1
ATOM 610 C CA . ASP A 1 71 ? 18.815 14.224 -37.890 1.00 78.38 71 ASP A CA 1
ATOM 611 C C . ASP A 1 71 ? 18.956 14.272 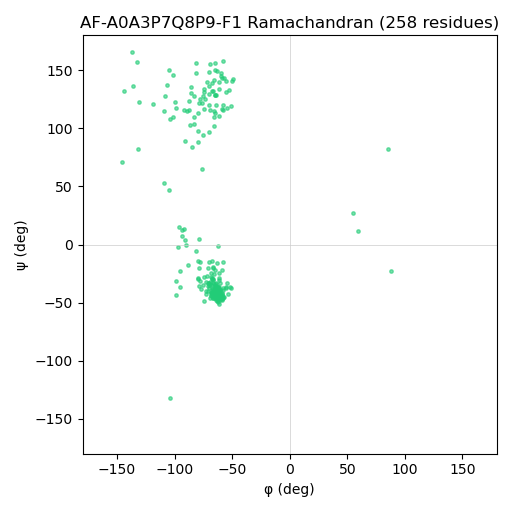-36.355 1.00 78.38 71 ASP A C 1
ATOM 613 O O . ASP A 1 71 ? 20.032 14.562 -35.835 1.00 78.38 71 ASP A O 1
ATOM 617 N N . TYR A 1 72 ? 17.881 13.947 -35.623 1.00 78.06 72 TYR A N 1
ATOM 618 C CA . TYR A 1 72 ? 17.827 13.965 -34.163 1.00 78.06 72 TYR A CA 1
ATOM 619 C C . TYR A 1 72 ? 16.965 12.817 -33.623 1.00 78.06 72 TYR A C 1
ATOM 621 O O . TYR A 1 72 ? 15.831 12.617 -34.062 1.00 78.06 72 TYR A O 1
ATOM 629 N N . ILE A 1 73 ? 17.482 12.091 -32.629 1.00 73.94 73 ILE A N 1
ATOM 630 C CA . ILE A 1 73 ? 16.737 11.096 -31.847 1.00 73.94 73 ILE A CA 1
ATOM 631 C C . ILE A 1 73 ? 16.527 11.693 -30.450 1.00 73.94 73 ILE A C 1
ATOM 633 O O . ILE A 1 73 ? 17.511 12.127 -29.846 1.00 73.94 73 ILE A O 1
ATOM 637 N N . PRO A 1 74 ? 15.297 11.736 -29.906 1.00 67.00 74 PRO A N 1
ATOM 638 C CA . PRO A 1 74 ? 15.098 12.119 -28.516 1.00 67.00 74 PRO A CA 1
ATOM 639 C C . PRO A 1 74 ? 15.736 11.057 -27.614 1.00 67.00 74 PRO A C 1
ATOM 641 O O . PRO A 1 74 ? 15.192 9.970 -27.428 1.00 67.00 74 PRO A O 1
ATOM 644 N N . ALA A 1 75 ? 16.917 11.362 -27.082 1.00 72.50 75 ALA A N 1
ATOM 645 C CA . ALA A 1 75 ? 1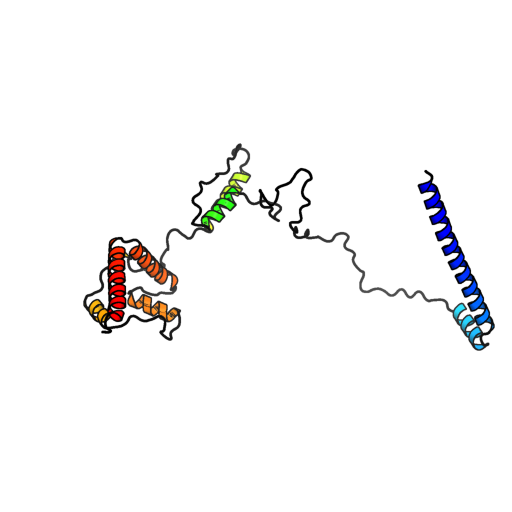7.545 10.565 -26.044 1.00 72.50 75 ALA A CA 1
ATOM 646 C C . ALA A 1 75 ? 16.899 10.939 -24.708 1.00 72.50 75 ALA A C 1
ATOM 648 O O . ALA A 1 75 ? 17.035 12.067 -24.233 1.00 72.50 75 ALA A O 1
ATOM 649 N N . ILE A 1 76 ? 16.174 9.997 -24.107 1.00 68.38 76 ILE A N 1
ATOM 650 C CA . ILE A 1 76 ? 15.891 10.059 -22.674 1.00 68.38 76 ILE A CA 1
ATOM 651 C C . ILE A 1 76 ? 17.265 9.902 -22.022 1.00 68.38 76 ILE A C 1
ATOM 653 O O . ILE A 1 76 ? 17.913 8.882 -22.244 1.00 68.38 76 ILE A O 1
ATOM 657 N N . GLY A 1 77 ? 17.756 10.947 -21.350 1.00 65.06 77 GLY A N 1
ATOM 658 C CA . GLY A 1 77 ? 19.074 10.925 -20.714 1.00 65.06 77 GLY A CA 1
ATOM 659 C C . GLY A 1 77 ? 19.235 9.674 -19.851 1.00 65.06 77 GLY A C 1
ATOM 660 O O . GLY A 1 77 ? 18.266 9.239 -19.225 1.00 65.06 77 GLY A O 1
ATOM 661 N N . ASP A 1 78 ? 20.429 9.080 -19.876 1.00 66.62 78 ASP A N 1
ATOM 662 C CA . ASP A 1 78 ? 20.732 7.871 -19.111 1.00 66.62 78 ASP A CA 1
ATOM 663 C C . ASP A 1 78 ? 20.300 8.022 -17.648 1.00 66.62 78 ASP A C 1
ATOM 665 O O . ASP A 1 78 ? 20.437 9.091 -17.046 1.00 66.62 78 ASP A O 1
ATOM 669 N N . VAL A 1 79 ? 19.789 6.929 -17.076 1.00 65.50 79 VAL A N 1
ATOM 670 C CA . VAL A 1 79 ? 19.520 6.844 -15.639 1.00 65.50 79 VAL A CA 1
ATOM 671 C C . VAL A 1 79 ? 20.843 7.095 -14.922 1.00 65.50 79 VAL A C 1
ATOM 673 O O . VAL A 1 79 ? 21.792 6.330 -15.099 1.00 65.50 79 VAL A O 1
ATOM 676 N N . ASP A 1 80 ? 20.917 8.182 -14.154 1.00 68.69 80 ASP A N 1
ATOM 677 C CA . ASP A 1 80 ? 22.106 8.534 -13.381 1.00 68.69 80 ASP A CA 1
ATOM 678 C C . ASP A 1 80 ? 22.546 7.326 -12.541 1.00 68.69 80 ASP A C 1
ATOM 680 O O . ASP A 1 80 ? 21.787 6.807 -11.722 1.00 68.69 80 ASP A O 1
ATOM 684 N N . THR A 1 81 ? 23.763 6.835 -12.778 1.00 70.94 81 THR A N 1
ATOM 685 C CA . THR A 1 81 ? 24.276 5.620 -12.130 1.00 70.94 81 THR A CA 1
ATOM 686 C C . THR A 1 81 ? 24.767 5.872 -10.704 1.00 70.94 81 THR A C 1
ATOM 688 O O . THR A 1 81 ? 25.329 4.965 -10.092 1.00 70.94 81 THR A O 1
ATOM 691 N N . PHE A 1 82 ? 24.592 7.090 -10.172 1.00 65.06 82 PHE A N 1
ATOM 692 C CA . PHE A 1 82 ? 25.137 7.546 -8.887 1.00 65.06 82 PHE A CA 1
ATOM 693 C C . PHE A 1 82 ? 26.674 7.489 -8.806 1.00 65.06 82 PHE A C 1
ATOM 695 O O . PHE A 1 82 ? 27.256 7.689 -7.739 1.00 65.06 82 PHE A O 1
ATOM 702 N N . ILE A 1 83 ? 27.367 7.271 -9.929 1.00 71.38 83 ILE A N 1
ATOM 703 C CA . ILE A 1 83 ? 28.828 7.345 -10.003 1.00 71.38 83 ILE A CA 1
ATOM 704 C C . ILE A 1 83 ? 29.210 8.809 -10.228 1.00 71.38 83 ILE A C 1
ATOM 706 O O . ILE A 1 83 ? 29.426 9.258 -11.354 1.00 71.38 83 ILE A O 1
ATOM 710 N N . LYS A 1 84 ? 29.284 9.583 -9.144 1.00 67.12 84 LYS A N 1
ATOM 711 C CA . LYS A 1 84 ? 29.815 10.948 -9.196 1.00 67.12 84 LYS A CA 1
ATOM 712 C C . LYS A 1 84 ? 31.333 10.904 -9.058 1.00 67.12 84 LYS A C 1
ATOM 714 O O . LYS A 1 84 ? 31.868 10.279 -8.145 1.00 67.12 84 LYS A O 1
ATOM 719 N N . ILE A 1 85 ? 32.038 11.589 -9.956 1.00 72.69 85 ILE A N 1
ATOM 720 C CA . ILE A 1 85 ? 33.468 11.852 -9.771 1.00 72.69 85 ILE A CA 1
ATOM 721 C C . ILE A 1 85 ? 33.585 12.747 -8.526 1.00 72.69 85 ILE A C 1
ATOM 723 O O . ILE A 1 85 ? 33.003 13.835 -8.539 1.00 72.69 85 ILE A O 1
ATOM 727 N N . PRO A 1 86 ? 34.291 12.330 -7.458 1.00 68.00 86 PRO A N 1
ATOM 728 C CA . PRO A 1 86 ? 34.431 13.166 -6.274 1.00 68.00 86 PRO A CA 1
ATOM 729 C C . PRO A 1 86 ? 35.151 14.456 -6.664 1.00 68.00 86 PRO A C 1
ATOM 731 O O . PRO A 1 86 ? 36.160 14.419 -7.379 1.00 68.00 86 PRO A O 1
ATOM 734 N N . ARG A 1 87 ? 34.647 15.610 -6.211 1.00 73.94 87 ARG A N 1
ATOM 735 C CA . ARG A 1 87 ? 35.368 16.861 -6.447 1.00 73.94 87 ARG A CA 1
ATOM 736 C C . ARG A 1 87 ? 36.731 16.822 -5.739 1.00 73.94 87 ARG A C 1
ATOM 738 O O . ARG A 1 87 ? 36.842 16.211 -4.672 1.00 73.94 87 ARG A O 1
ATOM 745 N N . PRO A 1 88 ? 37.760 17.504 -6.280 1.00 78.94 88 PRO A N 1
ATOM 746 C CA . PRO A 1 88 ? 39.107 17.504 -5.702 1.00 78.94 88 PRO A CA 1
ATOM 747 C C . PRO A 1 88 ? 39.182 18.026 -4.259 1.00 78.94 88 PRO A C 1
ATOM 749 O O . PRO A 1 88 ? 40.146 17.735 -3.558 1.00 78.94 88 PRO A O 1
ATOM 752 N N . ASP A 1 89 ? 38.194 18.812 -3.828 1.00 79.56 89 ASP A N 1
ATOM 753 C CA . ASP A 1 89 ? 38.083 19.425 -2.503 1.00 79.56 89 ASP A CA 1
ATOM 754 C C . ASP A 1 89 ? 37.339 18.565 -1.464 1.00 79.56 89 ASP A C 1
ATOM 756 O O . ASP A 1 89 ? 37.260 18.963 -0.304 1.00 79.56 89 ASP A O 1
ATOM 760 N N . GLY A 1 90 ? 36.857 17.375 -1.845 1.00 74.25 90 GLY A N 1
ATOM 761 C CA . GLY A 1 90 ? 36.094 16.487 -0.966 1.00 74.25 90 GLY A CA 1
ATOM 762 C C . GLY A 1 90 ? 34.611 16.843 -0.964 1.00 74.25 90 GLY A C 1
ATOM 763 O O . GLY A 1 90 ? 34.124 17.543 -0.079 1.00 74.25 90 GLY A O 1
ATOM 764 N N . ASP A 1 91 ? 33.891 16.360 -1.975 1.00 70.25 91 ASP A N 1
ATOM 765 C CA . ASP A 1 91 ? 32.446 16.544 -2.070 1.00 70.25 91 ASP A CA 1
ATOM 766 C C . ASP A 1 91 ? 31.695 15.431 -1.328 1.00 70.25 91 ASP A C 1
ATOM 768 O O . ASP A 1 91 ? 31.881 14.253 -1.627 1.00 70.25 91 ASP A O 1
ATOM 772 N N . ASN A 1 92 ? 30.835 15.806 -0.378 1.00 71.25 92 ASN A N 1
ATOM 773 C CA . ASN A 1 92 ? 29.995 14.878 0.384 1.00 71.25 92 ASN A CA 1
ATOM 774 C C . ASN A 1 92 ? 28.574 14.752 -0.207 1.00 71.25 92 ASN A C 1
ATOM 776 O O . ASN A 1 92 ? 27.660 14.280 0.480 1.00 71.25 92 ASN A O 1
ATOM 780 N N . LEU A 1 93 ? 28.332 15.200 -1.445 1.00 65.94 93 LEU A N 1
ATOM 781 C CA . LEU A 1 93 ? 27.072 14.930 -2.149 1.00 65.94 93 LEU A CA 1
ATOM 782 C C . LEU A 1 93 ? 26.807 13.413 -2.210 1.00 65.94 93 LEU A C 1
ATOM 784 O O . LEU A 1 93 ? 27.699 12.623 -2.508 1.00 65.94 93 LEU A O 1
ATOM 788 N N . GLY A 1 94 ? 25.591 13.000 -1.844 1.00 67.38 94 GLY A N 1
ATOM 789 C CA . GLY A 1 94 ? 25.212 11.600 -1.618 1.00 67.38 94 GLY A CA 1
ATOM 790 C C . GLY A 1 94 ? 25.457 11.080 -0.191 1.00 67.38 94 GLY A C 1
ATOM 791 O O . GLY A 1 94 ? 24.771 10.153 0.229 1.00 67.38 94 GLY A O 1
ATOM 792 N N . LEU A 1 95 ? 26.371 11.685 0.585 1.00 70.44 95 LEU A N 1
ATOM 793 C CA . LEU A 1 95 ? 26.643 11.324 1.991 1.00 70.44 95 LEU A CA 1
ATOM 794 C C . LEU A 1 95 ? 25.945 12.258 2.991 1.00 70.44 95 LEU A C 1
ATOM 796 O O . LEU A 1 95 ? 25.393 11.799 3.987 1.00 70.44 95 LEU A O 1
ATOM 800 N N . THR A 1 96 ? 25.979 13.571 2.739 1.00 72.88 96 THR A N 1
ATOM 801 C CA . THR A 1 96 ? 25.313 14.596 3.576 1.00 72.88 96 THR A CA 1
ATOM 802 C C . THR A 1 96 ? 23.970 15.060 3.027 1.00 72.88 96 THR A C 1
ATOM 804 O O . THR A 1 96 ? 23.092 15.434 3.800 1.00 72.88 96 THR A O 1
ATOM 807 N N . VAL A 1 97 ? 23.810 15.061 1.703 1.00 71.12 97 VAL A N 1
ATOM 808 C CA . VAL A 1 97 ? 22.575 15.449 1.011 1.00 71.12 97 VAL A CA 1
ATOM 809 C C . VAL A 1 97 ? 22.268 14.346 0.012 1.00 71.12 97 VAL A C 1
ATOM 811 O O . VAL A 1 97 ? 23.126 14.030 -0.813 1.00 71.12 97 VAL A O 1
ATOM 814 N N . LEU A 1 98 ? 21.084 13.742 0.128 1.00 73.12 98 LEU A N 1
ATOM 815 C CA . LEU A 1 98 ? 20.642 12.685 -0.777 1.00 73.12 98 LEU A CA 1
ATOM 816 C C . LEU A 1 98 ? 20.499 13.260 -2.191 1.00 73.12 98 LEU A C 1
ATOM 818 O O . LEU A 1 98 ? 19.850 14.289 -2.372 1.00 73.12 98 LEU A O 1
ATOM 822 N N . ASP A 1 99 ? 21.119 12.603 -3.170 1.00 71.94 99 ASP A N 1
ATOM 823 C CA . ASP A 1 99 ? 20.954 12.957 -4.579 1.00 71.94 99 ASP A CA 1
ATOM 824 C C . ASP A 1 99 ? 19.676 12.293 -5.113 1.00 71.94 99 ASP A C 1
ATOM 826 O O . ASP A 1 99 ? 19.482 11.087 -4.943 1.00 71.94 99 ASP A O 1
ATOM 830 N N . GLU A 1 100 ? 18.788 13.075 -5.726 1.00 75.00 100 GLU A N 1
ATOM 831 C CA . GLU A 1 100 ? 17.549 12.583 -6.334 1.00 75.00 100 GLU A CA 1
ATOM 832 C C . GLU A 1 100 ? 17.698 12.620 -7.861 1.00 75.00 100 GLU A C 1
ATOM 834 O O . GLU A 1 100 ? 18.158 13.626 -8.397 1.00 75.00 100 GLU A O 1
ATOM 839 N N . PRO A 1 101 ? 17.254 11.584 -8.599 1.00 70.75 101 PRO A N 1
ATOM 840 C CA . PRO A 1 101 ? 17.349 11.571 -10.062 1.00 70.75 101 PRO A CA 1
ATOM 841 C C . PRO A 1 101 ? 16.445 12.623 -10.728 1.00 70.75 101 PRO A C 1
ATOM 843 O O . PRO A 1 101 ? 16.555 12.886 -11.925 1.00 70.75 101 PRO A O 1
ATOM 846 N N . ALA A 1 102 ? 15.505 13.200 -9.975 1.00 72.00 102 ALA A N 1
ATOM 847 C CA . ALA A 1 102 ? 14.591 14.211 -10.471 1.00 72.00 102 ALA A CA 1
ATOM 848 C C . ALA A 1 102 ? 15.305 15.559 -10.654 1.00 72.00 102 ALA A C 1
ATOM 850 O O . ALA A 1 102 ? 15.960 16.064 -9.747 1.00 72.00 102 ALA A O 1
ATOM 851 N N . ILE A 1 103 ? 15.076 16.207 -11.804 1.00 75.00 103 ILE A N 1
ATOM 852 C CA . ILE A 1 103 ? 15.532 17.587 -12.075 1.00 75.00 103 ILE A CA 1
ATOM 853 C C . ILE A 1 103 ? 15.043 18.559 -10.990 1.00 75.00 103 ILE A C 1
ATOM 855 O O . ILE A 1 103 ? 15.717 19.536 -10.665 1.00 75.00 103 ILE A O 1
ATOM 859 N N . GLN A 1 104 ? 13.858 18.299 -10.433 1.00 74.19 104 GLN A N 1
ATOM 860 C CA . GLN A 1 104 ? 13.315 19.050 -9.313 1.00 74.19 104 GLN A CA 1
ATOM 861 C C . GLN A 1 104 ? 13.503 18.259 -8.020 1.00 74.19 104 GLN A C 1
ATOM 863 O O . GLN A 1 104 ? 12.802 17.278 -7.791 1.00 74.19 104 GLN A O 1
ATOM 868 N N . GLN A 1 105 ? 14.400 18.737 -7.160 1.00 75.81 105 GLN A N 1
ATOM 869 C CA . GLN A 1 105 ? 14.612 18.151 -5.841 1.00 75.81 105 GLN A CA 1
ATOM 870 C C . GLN A 1 105 ? 13.377 18.315 -4.944 1.00 75.81 105 GLN A C 1
ATOM 872 O O . GLN A 1 105 ? 12.698 19.363 -4.936 1.00 75.81 105 GLN A O 1
ATOM 877 N N . SER A 1 106 ? 13.106 17.271 -4.165 1.00 81.88 106 SER A N 1
ATOM 878 C CA . SER A 1 106 ? 12.094 17.292 -3.116 1.00 81.88 106 SER A CA 1
ATOM 879 C C . SER A 1 106 ? 12.472 18.282 -2.011 1.00 81.88 106 SER A C 1
ATOM 881 O O . SER A 1 106 ? 13.642 18.559 -1.750 1.00 81.88 106 SER A O 1
ATOM 883 N N . ASP A 1 107 ? 11.467 18.867 -1.356 1.00 80.00 107 ASP A N 1
ATOM 884 C CA . ASP A 1 107 ? 11.724 19.754 -0.221 1.00 80.00 107 ASP A CA 1
ATOM 885 C C . ASP A 1 107 ? 12.075 18.906 1.020 1.00 80.00 107 ASP A C 1
ATOM 887 O O . ASP A 1 107 ? 11.242 18.092 1.441 1.00 80.00 107 ASP A O 1
ATOM 891 N N . PRO A 1 108 ? 13.255 19.088 1.645 1.00 78.44 108 PRO A N 1
ATOM 892 C CA . PRO A 1 108 ? 13.686 18.266 2.775 1.00 78.44 108 PRO A CA 1
ATOM 893 C C . PRO A 1 108 ? 12.743 18.369 3.981 1.00 78.44 108 PRO A C 1
ATOM 895 O O . PRO A 1 108 ? 12.600 17.407 4.738 1.00 78.44 108 PRO A O 1
ATOM 898 N N . THR A 1 109 ? 12.054 19.503 4.162 1.00 79.56 109 THR A N 1
ATOM 899 C CA . THR A 1 109 ? 11.068 19.657 5.238 1.00 79.56 109 THR A CA 1
ATOM 900 C C . THR A 1 109 ? 9.847 18.775 4.989 1.00 79.56 109 THR A C 1
ATOM 902 O O . THR A 1 109 ? 9.370 18.132 5.925 1.00 79.56 109 THR A O 1
ATOM 905 N N . ILE A 1 110 ? 9.361 18.707 3.745 1.00 80.31 110 ILE A N 1
ATOM 906 C CA . ILE A 1 110 ? 8.204 17.878 3.372 1.00 80.31 110 ILE A CA 1
ATOM 907 C C . ILE A 1 110 ? 8.557 16.395 3.450 1.00 80.31 110 ILE A C 1
ATOM 909 O O . ILE A 1 110 ? 7.811 15.643 4.071 1.00 80.31 110 ILE A O 1
ATOM 913 N N . VAL A 1 111 ? 9.712 15.987 2.917 1.00 80.81 111 VAL A N 1
ATOM 914 C CA . VAL A 1 111 ? 10.194 14.598 3.026 1.00 80.81 111 VAL A CA 1
ATOM 915 C C . VAL A 1 111 ? 10.331 14.199 4.494 1.00 80.81 111 VAL A C 1
ATOM 917 O O . VAL A 1 111 ? 9.838 13.153 4.906 1.00 80.81 111 VAL A O 1
ATOM 920 N N . GLY A 1 112 ? 10.908 15.068 5.329 1.00 79.38 112 GLY A N 1
ATOM 921 C CA . GLY A 1 112 ? 10.977 14.834 6.770 1.00 79.38 112 GLY A CA 1
ATOM 922 C C . GLY A 1 112 ? 9.599 14.723 7.434 1.00 79.38 112 GLY A C 1
ATOM 923 O O . GLY A 1 112 ? 9.429 13.931 8.359 1.00 79.38 112 GLY A O 1
ATOM 924 N N . MET A 1 113 ? 8.602 15.497 6.990 1.00 80.19 113 MET A N 1
ATOM 925 C CA . MET A 1 113 ? 7.221 15.368 7.473 1.00 80.19 113 MET A CA 1
ATOM 926 C C . MET A 1 113 ? 6.575 14.047 7.032 1.00 80.19 113 MET A C 1
ATOM 928 O O . MET A 1 113 ? 5.939 13.402 7.862 1.00 80.19 113 MET A O 1
ATOM 932 N N . GLN A 1 114 ? 6.767 13.624 5.780 1.00 81.25 114 GLN A N 1
ATOM 933 C CA . GLN A 1 114 ? 6.271 12.344 5.260 1.00 81.25 114 GLN A CA 1
ATOM 934 C C . GLN A 1 114 ? 6.899 11.160 6.003 1.00 81.25 114 GLN A C 1
ATOM 936 O O . GLN A 1 114 ? 6.174 10.320 6.527 1.00 81.25 114 GLN A O 1
ATOM 941 N N . LEU A 1 115 ? 8.230 11.144 6.146 1.00 80.56 115 LEU A N 1
ATOM 942 C CA . LEU A 1 115 ? 8.951 10.094 6.871 1.00 80.56 115 LEU A CA 1
ATOM 943 C C . LEU A 1 115 ? 8.485 9.962 8.322 1.00 80.56 115 LEU A C 1
ATOM 945 O O . LEU A 1 115 ? 8.378 8.850 8.814 1.00 80.56 115 LEU A O 1
ATOM 949 N N . ARG A 1 116 ? 8.166 11.064 9.014 1.00 76.75 116 ARG A N 1
ATOM 950 C CA . ARG A 1 116 ? 7.588 10.995 10.370 1.00 76.75 116 ARG A CA 1
ATOM 951 C C . ARG A 1 116 ? 6.156 10.470 10.391 1.00 76.75 116 ARG A C 1
ATOM 953 O O . ARG A 1 116 ? 5.771 9.821 11.356 1.00 76.75 116 ARG A O 1
ATOM 960 N N . ASN A 1 117 ? 5.357 10.785 9.373 1.00 76.06 117 ASN A N 1
ATOM 961 C CA . ASN A 1 117 ? 3.990 10.276 9.289 1.00 76.06 117 ASN A CA 1
ATOM 962 C C . ASN A 1 117 ? 3.985 8.745 9.129 1.00 76.06 117 ASN A C 1
ATOM 964 O O . ASN A 1 117 ? 3.164 8.070 9.743 1.00 76.06 117 ASN A O 1
ATOM 968 N N . GLU A 1 118 ? 4.944 8.209 8.369 1.00 80.31 118 GLU A N 1
ATOM 969 C CA . GLU A 1 118 ? 5.174 6.765 8.221 1.00 80.31 118 GLU A CA 1
ATOM 970 C C . GLU A 1 118 ? 5.849 6.156 9.470 1.00 80.31 118 GLU A C 1
ATOM 972 O O . GLU A 1 118 ? 5.394 5.157 10.030 1.00 80.31 118 GLU A O 1
ATOM 977 N N . CYS A 1 119 ? 6.922 6.780 9.967 1.00 79.38 119 CYS A N 1
ATOM 978 C CA . CYS A 1 119 ? 7.679 6.333 11.136 1.00 79.38 119 CYS A CA 1
ATOM 979 C C . CYS A 1 119 ? 7.139 6.956 12.433 1.00 79.38 119 CYS A C 1
ATOM 981 O O . CYS A 1 119 ? 7.655 7.964 12.921 1.00 79.38 119 CYS A O 1
ATOM 983 N N . LYS A 1 120 ? 6.161 6.289 13.059 1.00 70.62 120 LYS A N 1
ATOM 984 C CA . LYS A 1 120 ? 5.533 6.708 14.333 1.00 70.62 120 LYS A CA 1
ATOM 985 C C . LYS A 1 120 ? 6.500 6.873 15.524 1.00 70.62 120 LYS A C 1
ATOM 987 O O . LYS A 1 120 ? 6.119 7.451 16.540 1.00 70.62 120 LYS A O 1
ATOM 992 N N . GLU A 1 121 ? 7.730 6.363 15.434 1.00 70.00 121 GLU A N 1
ATOM 993 C CA . GLU A 1 121 ? 8.703 6.343 16.538 1.00 70.00 121 GLU A CA 1
ATOM 994 C C . GLU A 1 121 ? 9.583 7.606 16.638 1.00 70.00 121 GLU A C 1
ATOM 996 O O . GLU A 1 121 ? 10.164 7.871 17.694 1.00 70.00 121 GLU A O 1
ATOM 1001 N N . ILE A 1 122 ? 9.676 8.426 15.583 1.00 68.75 122 ILE A N 1
ATOM 1002 C CA . ILE A 1 122 ? 10.594 9.578 15.544 1.00 68.75 122 ILE A CA 1
ATOM 1003 C C . ILE A 1 122 ? 9.928 10.814 16.171 1.00 68.75 122 ILE A C 1
ATOM 1005 O O . ILE A 1 122 ? 9.127 11.497 15.536 1.00 68.75 122 ILE A O 1
ATOM 1009 N N . LYS A 1 123 ? 10.301 11.141 17.417 1.00 63.91 123 LYS A N 1
ATOM 1010 C CA . LYS A 1 123 ? 9.769 12.289 18.190 1.00 63.91 123 LYS A CA 1
ATOM 1011 C C . LYS A 1 123 ? 10.568 13.599 18.056 1.00 63.91 123 LYS A C 1
ATOM 1013 O O . LYS A 1 123 ? 10.377 14.510 18.857 1.00 63.91 123 LYS A O 1
ATOM 1018 N N . THR A 1 124 ? 11.485 13.711 17.097 1.00 61.72 124 THR A N 1
ATOM 1019 C CA . THR A 1 124 ? 12.331 14.911 16.950 1.00 61.72 124 THR A CA 1
ATOM 1020 C C . THR A 1 124 ? 11.543 16.116 16.421 1.00 61.72 124 THR A C 1
ATOM 1022 O O . THR A 1 124 ? 10.709 15.982 15.524 1.00 61.72 124 THR A O 1
ATOM 1025 N N . GLU A 1 125 ? 11.835 17.298 16.974 1.00 58.78 125 GLU A N 1
ATOM 1026 C CA . GLU A 1 125 ? 11.176 18.573 16.670 1.00 58.78 125 GLU A CA 1
ATOM 1027 C C . GLU A 1 125 ? 11.350 18.989 15.196 1.00 58.78 125 GLU A C 1
ATOM 1029 O O . GLU A 1 125 ? 12.403 18.802 14.580 1.00 58.78 125 GLU A O 1
ATOM 1034 N N . THR A 1 126 ? 10.285 19.527 14.599 1.00 59.44 126 THR A N 1
ATOM 1035 C CA . THR A 1 126 ? 10.233 19.851 13.170 1.00 59.44 126 THR A CA 1
ATOM 1036 C C . THR A 1 126 ? 11.056 21.091 12.828 1.00 59.44 126 THR A C 1
ATOM 1038 O O . THR A 1 126 ? 10.768 22.177 13.329 1.00 59.44 126 THR A O 1
ATOM 1041 N N . LEU A 1 127 ? 11.985 20.984 11.873 1.00 60.56 127 LEU A N 1
ATOM 1042 C CA . LEU A 1 127 ? 12.546 22.157 11.200 1.00 60.56 127 LEU A CA 1
ATOM 1043 C C . LEU A 1 127 ? 11.508 22.697 10.204 1.00 60.56 127 LEU A C 1
ATOM 1045 O O . LEU A 1 127 ? 11.402 22.220 9.073 1.00 60.56 127 LEU A O 1
ATOM 1049 N N . VAL A 1 128 ? 10.704 23.669 10.633 1.00 66.25 128 VAL A N 1
ATOM 1050 C CA . VAL A 1 128 ? 9.855 24.441 9.716 1.00 66.25 128 VAL A CA 1
ATOM 1051 C C . VAL A 1 128 ? 10.772 25.228 8.781 1.00 66.25 128 VAL A C 1
ATOM 1053 O O . VAL A 1 128 ? 11.685 25.917 9.244 1.00 66.25 128 VAL A O 1
ATOM 1056 N N . LYS A 1 129 ? 10.543 25.124 7.467 1.00 68.62 129 LYS A N 1
ATOM 1057 C CA . LYS A 1 129 ? 11.285 25.896 6.468 1.00 68.62 129 LYS A CA 1
ATOM 1058 C C . LYS A 1 129 ? 11.098 27.386 6.756 1.00 68.62 129 LYS A C 1
ATOM 1060 O O . LYS A 1 129 ? 9.981 27.897 6.706 1.00 68.62 129 LYS A O 1
ATOM 1065 N N . LYS A 1 130 ? 12.188 28.082 7.084 1.00 69.62 130 LYS A N 1
ATOM 1066 C CA . LYS A 1 130 ? 12.182 29.541 7.231 1.00 69.62 130 LYS A CA 1
ATOM 1067 C C . LYS A 1 130 ? 12.231 30.151 5.838 1.00 69.62 130 LYS A C 1
ATOM 1069 O O . LYS A 1 130 ? 13.150 29.866 5.077 1.00 69.62 130 LYS A O 1
ATOM 1074 N N . LEU A 1 131 ? 11.229 30.957 5.506 1.00 69.56 131 LEU A N 1
ATOM 1075 C CA . LEU A 1 131 ? 11.188 31.706 4.258 1.00 69.56 131 LEU A CA 1
ATOM 1076 C C . LEU A 1 131 ? 11.525 33.163 4.569 1.00 69.56 131 LEU A C 1
ATOM 1078 O O . LEU A 1 131 ? 10.712 33.872 5.155 1.00 69.56 131 LEU A O 1
ATOM 1082 N N . ASP A 1 132 ? 12.717 33.610 4.177 1.00 70.06 132 ASP A N 1
ATOM 1083 C CA . ASP A 1 132 ? 13.189 34.965 4.492 1.00 70.06 132 ASP A CA 1
ATOM 1084 C C . ASP A 1 132 ? 12.367 36.067 3.786 1.00 70.06 132 ASP A C 1
ATOM 1086 O O . ASP A 1 132 ? 12.399 37.224 4.208 1.00 70.06 132 ASP A O 1
ATOM 1090 N N . ARG A 1 133 ? 11.631 35.732 2.707 1.00 69.31 133 ARG A N 1
ATOM 1091 C CA . ARG A 1 133 ? 10.838 36.671 1.879 1.00 69.31 133 ARG A CA 1
ATOM 1092 C C . ARG A 1 133 ? 9.545 36.062 1.317 1.00 69.31 133 ARG A C 1
ATOM 1094 O O . ARG A 1 133 ? 9.422 35.816 0.118 1.00 69.31 133 ARG A O 1
ATOM 1101 N N . GLY A 1 134 ? 8.563 35.821 2.183 1.00 66.31 134 GLY A N 1
ATOM 1102 C CA . GLY A 1 134 ? 7.267 35.258 1.773 1.00 66.31 134 GLY A CA 1
ATOM 1103 C C . GLY A 1 134 ? 6.428 36.143 0.844 1.00 66.31 134 GLY A C 1
ATOM 1104 O O . GLY A 1 134 ? 5.605 35.625 0.099 1.00 66.31 134 GLY A O 1
ATOM 1105 N N . ASP A 1 135 ? 6.662 37.456 0.833 1.00 74.12 135 ASP A N 1
ATOM 1106 C CA . ASP A 1 135 ? 5.946 38.424 -0.005 1.00 74.12 135 ASP A CA 1
ATOM 1107 C C . ASP A 1 135 ? 6.263 38.283 -1.503 1.00 74.12 135 ASP A C 1
ATOM 1109 O O . ASP A 1 135 ? 5.400 3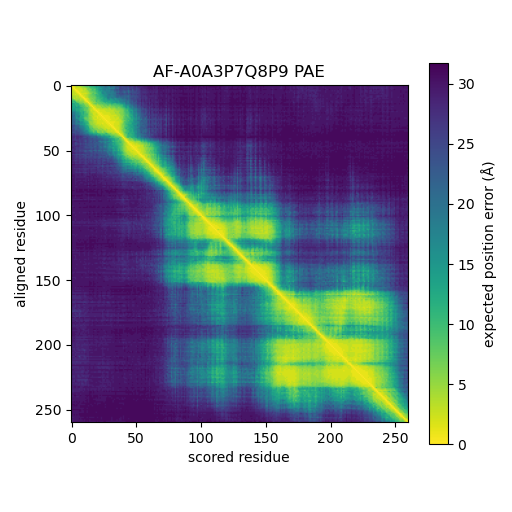8.521 -2.345 1.00 74.12 135 ASP A O 1
ATOM 1113 N N . LYS A 1 136 ? 7.493 37.880 -1.844 1.00 75.12 136 LYS A N 1
ATOM 1114 C CA . LYS A 1 136 ? 7.942 37.721 -3.239 1.00 75.12 136 LYS A CA 1
ATOM 1115 C C . LYS A 1 136 ? 7.811 36.295 -3.760 1.00 75.12 136 LYS A C 1
ATOM 1117 O O . LYS A 1 136 ? 7.720 36.097 -4.970 1.00 75.12 136 LYS A O 1
ATOM 1122 N N . ASN A 1 137 ? 7.779 35.310 -2.867 1.00 76.88 137 ASN A N 1
ATOM 1123 C CA . ASN A 1 137 ? 7.861 33.893 -3.212 1.00 76.88 137 ASN A CA 1
ATOM 1124 C C . ASN A 1 137 ? 6.491 33.199 -3.096 1.00 76.88 137 ASN A C 1
ATOM 1126 O O . ASN A 1 137 ? 6.386 32.108 -2.537 1.00 76.88 137 ASN A O 1
ATOM 1130 N N . GLY A 1 138 ? 5.434 33.807 -3.653 1.00 81.75 138 GLY A N 1
ATOM 1131 C CA . GLY A 1 138 ? 4.074 33.242 -3.633 1.00 81.75 138 GLY A CA 1
ATOM 1132 C C . GLY A 1 138 ? 3.992 31.824 -4.217 1.00 81.75 138 GLY A C 1
ATOM 1133 O O . GLY A 1 138 ? 3.326 30.964 -3.651 1.00 81.75 138 GLY A O 1
ATOM 1134 N N . ALA A 1 139 ? 4.770 31.537 -5.267 1.00 82.50 139 ALA A N 1
ATOM 1135 C CA . ALA A 1 139 ? 4.840 30.208 -5.876 1.00 82.50 139 ALA A CA 1
ATOM 1136 C C . ALA A 1 139 ? 5.415 29.127 -4.936 1.00 82.50 139 ALA A C 1
ATOM 1138 O O . ALA A 1 139 ? 4.995 27.973 -4.992 1.00 82.50 139 ALA A O 1
ATOM 1139 N N . GLU A 1 140 ? 6.360 29.471 -4.049 1.00 79.69 140 GLU A N 1
ATOM 1140 C CA . GLU A 1 140 ? 6.870 28.515 -3.053 1.00 79.69 140 GLU A CA 1
ATOM 1141 C C . GLU A 1 140 ? 5.830 28.217 -1.978 1.00 79.69 140 GLU A C 1
ATOM 1143 O O . GLU A 1 140 ? 5.732 27.078 -1.525 1.00 79.69 140 GLU A O 1
ATOM 1148 N N . ILE A 1 141 ? 5.040 29.224 -1.596 1.00 83.00 141 ILE A N 1
ATOM 1149 C CA . ILE A 1 141 ? 3.941 29.063 -0.644 1.00 83.00 141 ILE A CA 1
ATOM 1150 C C . ILE A 1 141 ? 2.851 28.181 -1.257 1.00 83.00 141 ILE A C 1
ATOM 1152 O O . ILE A 1 141 ? 2.408 27.245 -0.603 1.00 83.00 141 ILE A O 1
ATOM 1156 N N . GLU A 1 142 ? 2.462 28.412 -2.513 1.00 85.56 142 GLU A N 1
ATOM 1157 C CA . GLU A 1 142 ? 1.500 27.557 -3.223 1.00 85.56 142 GLU A CA 1
ATOM 1158 C C . GLU A 1 142 ? 2.002 26.114 -3.350 1.00 85.56 142 GLU A C 1
ATOM 1160 O O . GLU A 1 142 ? 1.270 25.184 -3.011 1.00 85.56 142 GLU A O 1
ATOM 1165 N N . ARG A 1 143 ? 3.272 25.916 -3.740 1.00 83.69 143 ARG A N 1
ATOM 1166 C CA . ARG A 1 143 ? 3.906 24.587 -3.780 1.00 83.69 143 ARG A CA 1
ATOM 1167 C C . ARG A 1 143 ? 3.904 23.920 -2.404 1.00 83.69 143 ARG A C 1
ATOM 1169 O O . ARG A 1 143 ? 3.621 22.731 -2.300 1.00 83.69 143 ARG A O 1
ATOM 1176 N N . TRP A 1 144 ? 4.219 24.664 -1.345 1.00 84.12 144 TRP A N 1
ATOM 1177 C CA . TRP A 1 144 ? 4.194 24.145 0.022 1.00 84.12 144 TRP A CA 1
ATOM 1178 C C . TRP A 1 144 ? 2.774 23.772 0.464 1.00 84.12 144 TRP A C 1
ATOM 1180 O O . TRP A 1 144 ? 2.582 22.689 1.010 1.00 84.12 144 TRP A O 1
ATOM 1190 N N . ILE A 1 145 ? 1.773 24.611 0.175 1.00 85.81 145 ILE A N 1
ATOM 1191 C CA . ILE A 1 145 ? 0.359 24.327 0.460 1.00 85.81 145 ILE A CA 1
ATOM 1192 C C . ILE A 1 145 ? -0.082 23.049 -0.253 1.00 85.81 145 ILE A C 1
ATOM 1194 O O . ILE A 1 145 ? -0.736 22.211 0.365 1.00 85.81 145 ILE A O 1
ATOM 1198 N N . GLU A 1 146 ? 0.281 22.881 -1.523 1.00 86.19 146 GLU A N 1
ATOM 1199 C CA . GLU A 1 146 ? -0.063 21.681 -2.286 1.00 86.19 146 GLU A CA 1
ATOM 1200 C C . GLU A 1 146 ? 0.598 20.429 -1.697 1.00 86.19 146 GLU A C 1
ATOM 1202 O O . GLU A 1 146 ? -0.077 19.434 -1.438 1.00 86.19 146 GLU A O 1
ATOM 1207 N N . ASN A 1 147 ? 1.885 20.508 -1.352 1.00 83.81 147 ASN A N 1
ATOM 1208 C CA . ASN A 1 147 ? 2.598 19.410 -0.698 1.00 83.81 147 ASN A CA 1
ATOM 1209 C C . ASN A 1 147 ? 1.984 19.029 0.663 1.00 83.81 147 ASN A C 1
ATOM 1211 O O . ASN A 1 147 ? 1.903 17.848 0.997 1.00 83.81 147 ASN A O 1
ATOM 1215 N N . ILE A 1 148 ? 1.540 20.007 1.462 1.00 83.56 148 ILE A N 1
ATOM 1216 C CA . ILE A 1 148 ? 0.869 19.751 2.747 1.00 83.56 148 ILE A CA 1
ATOM 1217 C C . ILE A 1 148 ? -0.524 19.151 2.541 1.00 83.56 148 ILE A C 1
ATOM 1219 O O . ILE A 1 148 ? -0.917 18.267 3.302 1.00 83.56 148 ILE A O 1
ATOM 1223 N N . LYS A 1 149 ? -1.271 19.584 1.519 1.00 85.25 149 LYS A N 1
ATOM 1224 C CA . LYS A 1 149 ? -2.551 18.953 1.162 1.00 85.25 149 LYS A CA 1
ATOM 1225 C C . LYS A 1 149 ? -2.355 17.493 0.774 1.00 85.25 149 LYS A C 1
ATOM 1227 O O . LYS A 1 149 ? -3.120 16.652 1.237 1.00 85.25 149 LYS A O 1
ATOM 1232 N N . GLU A 1 150 ? -1.320 17.188 -0.005 1.00 82.19 150 GLU A N 1
ATOM 1233 C CA . GLU A 1 150 ? -0.984 15.806 -0.356 1.00 82.19 150 GLU A CA 1
ATOM 1234 C C . GLU A 1 150 ? -0.578 14.996 0.886 1.00 82.19 150 GLU A C 1
ATOM 1236 O O . GLU A 1 150 ? -1.038 13.872 1.071 1.00 82.19 150 GLU A O 1
ATOM 1241 N N . LEU A 1 151 ? 0.193 15.587 1.807 1.00 80.81 151 LEU A N 1
ATOM 1242 C CA . LEU A 1 151 ? 0.527 14.947 3.084 1.00 80.81 151 LEU A CA 1
ATOM 1243 C C . LEU A 1 151 ? -0.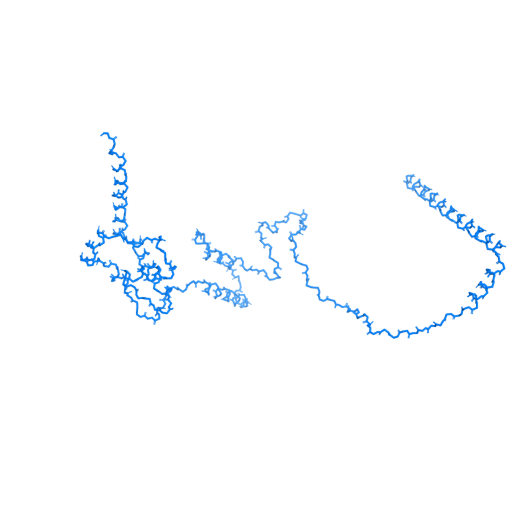716 14.681 3.942 1.00 80.81 151 LEU A C 1
ATOM 1245 O O . LEU A 1 151 ? -0.815 13.653 4.602 1.00 80.81 151 LEU A O 1
ATOM 1249 N N . HIS A 1 152 ? -1.682 15.594 3.953 1.00 79.69 152 HIS A N 1
ATOM 1250 C CA . HIS A 1 152 ? -2.945 15.374 4.653 1.00 79.69 152 HIS A CA 1
ATOM 1251 C C . HIS A 1 152 ? -3.838 14.348 3.957 1.00 79.69 152 HIS A C 1
ATOM 1253 O O . HIS A 1 152 ? -4.598 13.677 4.646 1.00 79.69 152 HIS A O 1
ATOM 1259 N N . ARG A 1 153 ? -3.727 14.169 2.634 1.00 76.31 153 ARG A N 1
ATOM 1260 C CA . ARG A 1 153 ? -4.448 13.111 1.914 1.00 76.31 153 ARG A CA 1
ATOM 1261 C C . ARG A 1 153 ? -4.012 11.713 2.363 1.00 76.31 153 ARG A C 1
ATOM 1263 O O . ARG A 1 153 ? -4.847 10.816 2.379 1.00 76.31 153 ARG A O 1
ATOM 1270 N N . SER A 1 154 ? -2.740 11.519 2.721 1.00 73.19 154 SER A N 1
ATOM 1271 C CA . SER A 1 154 ? -2.246 10.212 3.178 1.00 73.19 154 SER A CA 1
ATOM 1272 C C . SER A 1 154 ? -2.579 9.898 4.637 1.00 73.19 154 SER A C 1
ATOM 1274 O O . SER A 1 154 ? -2.467 8.743 5.049 1.00 73.19 154 SER A O 1
ATOM 1276 N N . LYS A 1 155 ? -3.007 10.886 5.435 1.00 70.31 155 LYS A N 1
ATOM 1277 C CA . LYS A 1 155 ? -3.480 10.608 6.793 1.00 70.31 155 LYS A CA 1
ATOM 1278 C C . LYS A 1 155 ? -4.786 9.811 6.719 1.00 70.31 155 LYS A C 1
ATOM 1280 O O . LYS A 1 155 ? -5.688 10.209 5.978 1.00 70.31 155 LYS A O 1
ATOM 1285 N N . PRO A 1 156 ? -4.919 8.710 7.482 1.00 68.31 156 PRO A N 1
ATOM 1286 C CA . PRO A 1 156 ? -6.211 8.059 7.609 1.00 68.31 156 PRO A CA 1
ATOM 1287 C C . PRO A 1 156 ? -7.218 9.074 8.175 1.00 68.31 156 PRO A C 1
ATOM 1289 O O . PRO A 1 156 ? -6.830 9.899 9.006 1.00 68.31 156 PRO A O 1
ATOM 1292 N N . PRO A 1 157 ? -8.486 9.051 7.735 1.00 65.62 157 PRO A N 1
ATOM 1293 C CA . PRO A 1 157 ? -9.517 9.900 8.315 1.00 65.62 157 PRO A CA 1
ATOM 1294 C C . PRO A 1 157 ? -9.561 9.728 9.838 1.00 65.62 157 PRO A C 1
ATOM 1296 O O . PRO A 1 157 ? -9.606 8.601 10.325 1.00 65.62 157 PRO A O 1
ATOM 1299 N N . ASP A 1 158 ? -9.599 10.838 10.580 1.00 65.62 158 ASP A N 1
ATOM 1300 C CA . ASP A 1 158 ? -9.659 10.821 12.053 1.00 65.62 158 ASP A CA 1
ATOM 1301 C C . ASP A 1 158 ? -10.949 10.168 12.587 1.00 65.62 158 ASP A C 1
ATOM 1303 O O . ASP A 1 158 ? -11.038 9.813 13.760 1.00 65.62 158 ASP A O 1
ATOM 1307 N N . SER A 1 159 ? -11.965 10.012 11.731 1.00 65.81 159 SER A N 1
ATOM 1308 C CA . SER A 1 159 ? -13.244 9.397 12.080 1.00 65.81 159 SER A CA 1
ATOM 1309 C C . SER A 1 159 ? -13.716 8.433 10.997 1.00 65.81 159 SER A C 1
ATOM 1311 O O . SER A 1 159 ? -13.664 8.735 9.803 1.00 65.81 159 SER A O 1
ATOM 1313 N N . VAL A 1 160 ? -14.200 7.270 11.431 1.00 70.94 160 VAL A N 1
ATOM 1314 C CA . VAL A 1 160 ? -14.863 6.290 10.570 1.00 70.94 160 VAL A CA 1
ATOM 1315 C C . VAL A 1 160 ? -16.352 6.605 10.546 1.00 70.94 160 VAL A C 1
ATOM 1317 O O . VAL A 1 160 ? -17.037 6.519 11.564 1.00 70.94 160 VAL A O 1
ATOM 1320 N N . THR A 1 161 ? -16.862 6.991 9.380 1.00 71.88 161 THR A N 1
ATOM 1321 C CA . THR A 1 161 ? -18.296 7.170 9.159 1.00 71.88 161 THR A CA 1
ATOM 1322 C C . THR A 1 161 ? -18.931 5.823 8.836 1.00 71.88 161 THR A C 1
ATOM 1324 O O . THR A 1 161 ? -18.707 5.253 7.772 1.00 71.88 161 THR A O 1
ATOM 1327 N N . TYR A 1 162 ? -19.736 5.301 9.760 1.00 75.69 162 TYR A N 1
ATOM 1328 C CA . TYR A 1 162 ? -20.474 4.060 9.534 1.00 75.69 162 TYR A CA 1
ATOM 1329 C C . TYR A 1 162 ? -21.655 4.299 8.592 1.00 75.69 162 TYR A C 1
ATOM 1331 O O . TYR A 1 162 ? -22.460 5.210 8.795 1.00 75.69 162 TYR A O 1
ATOM 1339 N N . THR A 1 163 ? -21.797 3.452 7.573 1.00 74.69 163 THR A N 1
ATOM 1340 C CA . THR A 1 163 ? -22.900 3.545 6.603 1.00 74.69 163 THR A CA 1
ATOM 1341 C C . THR A 1 163 ? -24.257 3.214 7.241 1.00 74.69 163 THR A C 1
ATOM 1343 O O . THR A 1 163 ? -25.310 3.620 6.745 1.00 74.69 163 THR A O 1
ATOM 1346 N N . LYS A 1 164 ? -24.252 2.438 8.331 1.00 77.19 164 LYS A N 1
ATOM 1347 C CA . LYS A 1 164 ? -25.436 1.971 9.062 1.00 77.19 164 LYS A CA 1
ATOM 1348 C C . LYS A 1 164 ? -25.232 2.086 10.570 1.00 77.19 164 LYS A C 1
ATOM 1350 O O . LYS A 1 164 ? -24.109 2.230 11.040 1.00 77.19 164 LYS A O 1
ATOM 1355 N N . ILE A 1 165 ? -26.333 1.983 11.316 1.00 80.38 165 ILE A N 1
ATOM 1356 C CA . ILE A 1 165 ? -26.322 1.971 12.781 1.00 80.38 165 ILE A CA 1
ATOM 1357 C C . ILE A 1 165 ? -25.447 0.804 13.252 1.00 80.38 165 ILE A C 1
ATOM 1359 O O . ILE A 1 165 ? -25.725 -0.356 12.928 1.00 80.38 165 ILE A O 1
ATOM 1363 N N . MET A 1 166 ? -24.397 1.141 13.995 1.00 83.12 166 MET A N 1
ATOM 1364 C CA . MET A 1 166 ? -23.531 0.204 14.698 1.00 83.12 166 MET A CA 1
ATOM 1365 C C . MET A 1 166 ? -23.849 0.234 16.195 1.00 83.12 166 MET A C 1
ATOM 1367 O O . MET A 1 166 ? -24.307 1.270 16.687 1.00 83.12 166 MET A O 1
ATOM 1371 N N . PRO A 1 167 ? -23.652 -0.882 16.920 1.00 82.25 167 PRO A N 1
ATOM 1372 C CA . PRO A 1 167 ? -23.753 -0.889 18.371 1.00 82.25 167 PRO A CA 1
ATOM 1373 C C . PRO A 1 167 ? -22.782 0.122 18.984 1.00 82.25 167 PRO A C 1
ATOM 1375 O O . PRO A 1 167 ? -21.667 0.298 18.492 1.00 82.25 167 PRO A O 1
ATOM 1378 N N . ASP A 1 168 ? -23.212 0.770 20.062 1.00 83.69 168 ASP A N 1
ATOM 1379 C CA . ASP A 1 168 ? -22.330 1.625 20.847 1.00 83.69 168 ASP A CA 1
ATOM 1380 C C . ASP A 1 168 ? -21.256 0.775 21.541 1.00 83.69 168 ASP A C 1
ATOM 1382 O O . ASP A 1 168 ? -21.552 -0.300 22.074 1.00 83.69 168 ASP A O 1
ATOM 1386 N N . ILE A 1 169 ? -20.018 1.265 21.555 1.00 83.56 169 ILE A N 1
ATOM 1387 C CA . ILE A 1 169 ? -18.888 0.584 22.194 1.00 83.56 169 ILE A CA 1
ATOM 1388 C C . ILE A 1 169 ? -19.149 0.458 23.698 1.00 83.56 169 ILE A C 1
ATOM 1390 O O . ILE A 1 169 ? -18.890 -0.599 24.267 1.00 83.56 169 ILE A O 1
ATOM 1394 N N . GLU A 1 170 ? -19.761 1.467 24.330 1.00 82.88 170 GLU A N 1
ATOM 1395 C CA . GLU A 1 170 ? -20.117 1.422 25.757 1.00 82.88 170 GLU A CA 1
ATOM 1396 C C . GLU A 1 170 ? -21.095 0.285 26.086 1.00 82.88 170 GLU A C 1
ATOM 1398 O O . GLU A 1 170 ? -21.023 -0.317 27.161 1.00 82.88 170 GLU A O 1
ATOM 1403 N N . LYS A 1 171 ? -21.991 -0.039 25.144 1.00 85.00 171 LYS A N 1
ATOM 1404 C CA . LYS A 1 171 ? -22.937 -1.152 25.273 1.00 85.00 171 LYS A CA 1
ATOM 1405 C C . LYS A 1 171 ? -22.232 -2.500 25.125 1.00 85.00 171 LYS A C 1
ATOM 1407 O O . LYS A 1 171 ? -22.550 -3.423 25.864 1.00 85.00 171 LYS A O 1
ATOM 1412 N N . LEU A 1 172 ? -21.280 -2.608 24.198 1.00 83.94 172 LEU A N 1
ATOM 1413 C CA . LEU A 1 172 ? -20.473 -3.819 23.999 1.00 83.94 172 LEU A CA 1
ATOM 1414 C C . LEU A 1 172 ? -19.468 -4.065 25.139 1.00 83.94 172 LEU A C 1
ATOM 1416 O O . LEU A 1 172 ? -19.011 -5.189 25.315 1.00 83.94 172 LEU A O 1
ATOM 1420 N N . MET A 1 173 ? -19.129 -3.031 25.914 1.00 82.50 173 MET A N 1
ATOM 1421 C CA . MET A 1 173 ? -18.289 -3.137 27.113 1.00 82.50 173 MET A CA 1
ATOM 1422 C C . MET A 1 173 ? -19.047 -3.591 28.369 1.00 82.50 173 MET A C 1
ATOM 1424 O O . MET A 1 173 ? -18.418 -3.789 29.410 1.00 82.50 173 MET A O 1
ATOM 1428 N N . GLN A 1 174 ? -20.374 -3.727 28.302 1.00 84.12 174 GLN A N 1
ATOM 1429 C CA . GLN A 1 174 ? -21.157 -4.230 29.429 1.00 84.12 174 GLN A CA 1
ATOM 1430 C C . GLN A 1 174 ? -20.874 -5.714 29.682 1.00 84.12 174 GLN A C 1
ATOM 1432 O O . GLN A 1 174 ? -20.466 -6.460 28.790 1.00 84.12 174 GLN A O 1
ATOM 1437 N N . GLU A 1 175 ? -21.103 -6.136 30.922 1.00 80.75 175 GLU A N 1
ATOM 1438 C CA . GLU A 1 175 ? -21.031 -7.544 31.296 1.00 80.75 175 GLU A CA 1
ATOM 1439 C C . GLU A 1 175 ? -22.032 -8.385 30.496 1.00 80.75 175 GLU A C 1
ATOM 1441 O O . GLU A 1 175 ? -23.126 -7.938 30.139 1.00 80.75 175 GLU A O 1
ATOM 1446 N N . TRP A 1 176 ? -21.623 -9.611 30.177 1.00 83.00 176 TRP A N 1
ATOM 1447 C CA . TRP A 1 176 ? -22.473 -10.548 29.460 1.00 83.00 176 TRP A CA 1
ATOM 1448 C C . TRP A 1 176 ? -23.619 -11.013 30.368 1.00 83.00 176 TRP A C 1
ATOM 1450 O O . TRP A 1 176 ? -23.428 -11.127 31.578 1.00 83.00 176 TRP A O 1
ATOM 1460 N N . PRO A 1 177 ? -24.807 -11.319 29.817 1.00 85.06 177 PRO A N 1
ATOM 1461 C CA . PRO A 1 177 ? -25.892 -11.892 30.604 1.00 85.06 177 PRO A CA 1
ATOM 1462 C C . PRO A 1 177 ? -25.440 -13.170 31.325 1.00 85.06 177 PRO A C 1
ATOM 1464 O O . PRO A 1 177 ? -24.753 -14.001 30.729 1.00 85.06 177 PRO A O 1
ATOM 1467 N N . ASN A 1 178 ? -25.878 -13.361 32.573 1.00 84.81 178 ASN A N 1
ATOM 1468 C CA . ASN A 1 178 ? -25.480 -14.501 33.415 1.00 84.81 178 ASN A CA 1
ATOM 1469 C C . ASN A 1 178 ? -25.662 -15.862 32.718 1.00 84.81 178 ASN A C 1
ATOM 1471 O O . ASN A 1 178 ? -24.833 -16.752 32.858 1.00 84.81 178 ASN A O 1
ATOM 1475 N N . GLU A 1 179 ? -26.729 -16.003 31.928 1.00 85.94 179 GLU A N 1
ATOM 1476 C CA . GLU A 1 179 ? -27.048 -17.204 31.142 1.00 85.94 179 GLU A CA 1
ATOM 1477 C C . GLU A 1 179 ? -25.927 -17.560 30.152 1.00 85.94 179 GLU A C 1
ATOM 1479 O O . GLU A 1 179 ? -25.559 -18.724 29.987 1.00 85.94 179 GLU A O 1
ATOM 1484 N N . LEU A 1 180 ? -25.363 -16.539 29.504 1.00 81.75 180 LEU A N 1
ATOM 1485 C CA . LEU A 1 180 ? -24.293 -16.686 28.528 1.00 81.75 180 LEU A CA 1
ATOM 1486 C C . LEU A 1 180 ? -22.940 -16.886 29.223 1.00 81.75 180 LEU A C 1
ATOM 1488 O O . LEU A 1 180 ? -22.125 -17.675 28.752 1.00 81.75 180 LEU A O 1
ATOM 1492 N N . GLU A 1 181 ? -22.713 -16.228 30.363 1.00 82.88 181 GLU A N 1
ATOM 1493 C CA . GLU A 1 181 ? -21.513 -16.432 31.183 1.00 82.88 181 GLU A CA 1
ATOM 1494 C C . GLU A 1 181 ? -21.429 -17.867 31.733 1.00 82.88 181 GLU A C 1
ATOM 1496 O O . GLU A 1 181 ? -20.361 -18.483 31.721 1.00 82.88 181 GLU A O 1
ATOM 1501 N N . GLU A 1 182 ? -22.550 -18.432 32.190 1.00 83.75 182 GLU A N 1
ATOM 1502 C CA . GLU A 1 182 ? -22.625 -19.827 32.633 1.00 83.75 182 GLU A CA 1
ATOM 1503 C C . GLU A 1 182 ? -22.348 -20.803 31.485 1.00 83.75 182 GLU A C 1
ATOM 1505 O O . GLU A 1 182 ? -21.568 -21.743 31.656 1.00 83.75 182 GLU A O 1
ATOM 1510 N N . LEU A 1 183 ? -22.909 -20.549 30.297 1.00 82.38 183 LEU A N 1
ATOM 1511 C CA . LEU A 1 183 ? -22.640 -21.360 29.109 1.00 82.38 183 LEU A CA 1
ATOM 1512 C C . LEU A 1 183 ? -21.157 -21.304 28.718 1.00 82.38 183 LEU A C 1
ATOM 1514 O O . LEU A 1 183 ? -20.553 -22.343 28.450 1.00 82.38 183 LEU A O 1
ATOM 1518 N N . LEU A 1 184 ? -20.546 -20.119 28.763 1.00 79.12 184 LEU A N 1
ATOM 1519 C CA . LEU A 1 184 ? -19.140 -19.909 28.417 1.00 79.12 184 LEU A CA 1
ATOM 1520 C C . LEU A 1 184 ? -18.169 -20.599 29.392 1.00 79.12 184 LEU A C 1
ATOM 1522 O O . LEU A 1 184 ? -17.053 -20.943 29.010 1.00 79.12 184 LEU A O 1
ATOM 1526 N N . LYS A 1 185 ? -18.579 -20.850 30.643 1.00 79.31 185 LYS A N 1
ATOM 1527 C CA . LYS A 1 185 ? -17.794 -21.675 31.582 1.00 79.31 185 LYS A CA 1
ATOM 1528 C C . LYS A 1 185 ? -17.755 -23.147 31.168 1.00 79.31 185 LYS A C 1
ATOM 1530 O O . LYS A 1 185 ? -16.804 -23.844 31.517 1.00 79.31 185 LYS A O 1
ATOM 1535 N N . SER A 1 186 ? -18.784 -23.622 30.466 1.00 77.44 186 SER A N 1
ATOM 1536 C CA . SER A 1 186 ? -18.913 -25.020 30.036 1.00 77.44 186 SER A CA 1
ATOM 1537 C C . SER A 1 186 ? -18.404 -25.280 28.615 1.00 77.44 186 SER A C 1
ATOM 1539 O O . SER A 1 186 ? -17.799 -26.323 28.366 1.00 77.44 186 SER A O 1
ATOM 1541 N N . GLU A 1 187 ? -18.610 -24.330 27.703 1.00 77.06 187 GLU A N 1
ATOM 1542 C CA . GLU A 1 187 ? -18.333 -24.471 26.275 1.00 77.06 187 GLU A CA 1
ATOM 1543 C C . GLU A 1 187 ? -17.028 -23.784 25.866 1.00 77.06 187 GLU A C 1
ATOM 1545 O O . GLU A 1 187 ? -16.649 -22.733 26.385 1.00 77.06 187 GLU A O 1
ATOM 1550 N N . ARG A 1 188 ? -16.324 -24.371 24.893 1.00 72.94 188 ARG A N 1
ATOM 1551 C CA . ARG A 1 188 ? -15.100 -23.772 24.344 1.00 72.94 188 ARG A CA 1
ATOM 1552 C C . ARG A 1 188 ? -15.447 -22.780 23.241 1.00 72.94 188 ARG A C 1
ATOM 1554 O O . ARG A 1 188 ? -16.228 -23.086 22.345 1.00 72.94 188 ARG A O 1
ATOM 1561 N N . LEU A 1 189 ? -14.798 -21.617 23.272 1.00 76.25 189 LEU A N 1
ATOM 1562 C CA . LEU A 1 189 ? -14.868 -20.646 22.182 1.00 76.25 189 LEU A CA 1
ATOM 1563 C C . LEU A 1 189 ? -14.344 -21.253 20.865 1.00 76.25 189 LEU A C 1
ATOM 1565 O O . LEU A 1 189 ? -13.417 -22.070 20.910 1.00 76.25 189 LEU A O 1
ATOM 1569 N N . PRO A 1 190 ? -14.888 -20.842 19.700 1.00 71.75 190 PRO A N 1
ATOM 1570 C CA . PRO A 1 190 ? -14.397 -21.288 18.400 1.00 71.75 190 PRO A CA 1
ATOM 1571 C C . PRO A 1 190 ? -12.895 -21.011 18.271 1.00 71.75 190 PRO A C 1
ATOM 1573 O O . PRO A 1 190 ? -12.459 -19.862 18.327 1.00 71.75 190 PRO A O 1
ATOM 1576 N N . SER A 1 191 ? -12.087 -22.061 18.128 1.00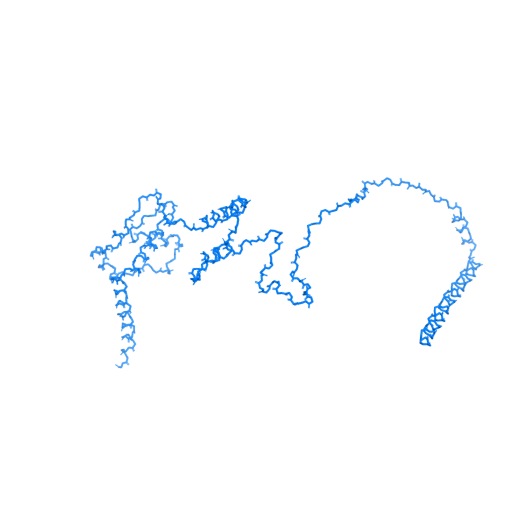 73.94 191 SER A N 1
ATOM 1577 C CA . SER A 1 191 ? -10.651 -21.923 17.892 1.00 73.94 191 SER A CA 1
ATOM 1578 C C . SER A 1 191 ? -10.371 -21.640 16.416 1.00 73.94 191 SER A C 1
ATOM 1580 O O . SER A 1 191 ? -11.125 -22.047 15.533 1.00 73.94 191 SER A O 1
ATOM 1582 N N . ALA A 1 192 ? -9.221 -21.024 16.128 1.00 74.69 192 ALA A N 1
ATOM 1583 C CA . ALA A 1 192 ? -8.748 -20.754 14.763 1.00 74.69 192 ALA A CA 1
ATOM 1584 C C . ALA A 1 192 ? -8.501 -22.021 13.907 1.00 74.69 192 ALA A C 1
ATOM 1586 O O . ALA A 1 192 ? -8.101 -21.921 12.754 1.00 74.69 192 ALA A O 1
ATOM 1587 N N . SER A 1 193 ? -8.701 -23.213 14.476 1.00 75.00 193 SER A N 1
ATOM 1588 C CA . SER A 1 193 ? -8.591 -24.512 13.809 1.00 75.00 193 SER A CA 1
ATOM 1589 C C . SER A 1 193 ? -9.909 -25.002 13.201 1.00 75.00 193 SER A C 1
ATOM 1591 O O . SER A 1 193 ? -9.976 -26.147 12.757 1.00 75.00 193 SER A O 1
ATOM 1593 N N . LEU A 1 194 ? -10.973 -24.200 13.258 1.00 77.94 194 LEU A N 1
ATOM 1594 C CA . LEU A 1 194 ? -12.243 -24.529 12.623 1.00 77.94 194 LEU A CA 1
ATOM 1595 C C . LEU A 1 194 ? -12.067 -24.535 11.093 1.00 77.94 194 LEU A C 1
ATOM 1597 O O . LEU A 1 194 ? -11.489 -23.602 10.541 1.00 77.94 194 LEU A O 1
ATOM 1601 N N . ASP A 1 195 ? -12.557 -25.578 10.419 1.00 82.56 195 ASP A N 1
ATOM 1602 C CA . ASP A 1 195 ? -12.457 -25.757 8.959 1.00 82.56 195 ASP A CA 1
ATOM 1603 C C . ASP A 1 195 ? -13.461 -24.859 8.213 1.00 82.56 195 ASP A C 1
ATOM 1605 O O . ASP A 1 195 ? -14.436 -25.322 7.625 1.00 82.56 195 ASP A O 1
ATOM 1609 N N . VAL A 1 196 ? -13.271 -23.544 8.328 1.00 87.69 196 VAL A N 1
ATOM 1610 C CA . VAL A 1 196 ? -14.101 -22.505 7.704 1.00 87.69 196 VAL A CA 1
ATOM 1611 C C . VAL A 1 196 ? -13.223 -21.463 7.023 1.00 87.69 196 VAL A C 1
ATOM 1613 O O . VAL A 1 196 ? -12.052 -21.277 7.366 1.00 87.69 196 VAL A O 1
ATOM 1616 N N . SER A 1 197 ? -13.789 -20.753 6.051 1.00 89.12 197 SER A N 1
ATOM 1617 C CA . SER A 1 197 ? -13.092 -19.629 5.428 1.00 89.12 197 SER A CA 1
ATOM 1618 C C . SER A 1 197 ? -12.853 -18.493 6.433 1.00 89.12 197 SER A C 1
ATOM 1620 O O . SER A 1 197 ? -13.582 -18.342 7.413 1.00 89.12 197 SER A O 1
ATOM 1622 N N . LEU A 1 198 ? -11.846 -17.645 6.178 1.00 88.31 198 LEU A N 1
ATOM 1623 C CA . LEU A 1 198 ? -11.570 -16.475 7.024 1.00 88.31 198 LEU A CA 1
ATOM 1624 C C . LEU A 1 198 ? -12.803 -15.567 7.158 1.00 88.31 198 LEU A C 1
ATOM 1626 O O . LEU A 1 198 ? -13.056 -15.038 8.234 1.00 88.31 198 LEU A O 1
ATOM 1630 N N . GLU A 1 199 ? -13.576 -15.411 6.081 1.00 88.81 199 GLU A N 1
ATOM 1631 C CA . GLU A 1 199 ? -14.800 -14.607 6.087 1.00 88.81 199 GLU A CA 1
ATOM 1632 C C . GLU A 1 199 ? -15.863 -15.196 7.020 1.00 88.81 199 GLU A C 1
ATOM 1634 O O . GLU A 1 199 ? -16.401 -14.485 7.866 1.00 88.81 199 GLU A O 1
ATOM 1639 N N . GLU A 1 200 ? -16.115 -16.502 6.927 1.00 88.00 200 GLU A N 1
ATOM 1640 C CA . GLU A 1 200 ? -17.063 -17.192 7.807 1.00 88.00 200 GLU A CA 1
ATOM 1641 C C . GLU A 1 200 ? -16.593 -17.170 9.262 1.00 88.00 200 GLU A C 1
ATOM 1643 O O . GLU A 1 200 ? -17.396 -16.923 10.157 1.00 88.00 200 GLU A O 1
ATOM 1648 N N . TYR A 1 201 ? -15.292 -17.347 9.512 1.00 89.06 201 TYR A N 1
ATOM 1649 C CA . TYR A 1 201 ? -14.727 -17.221 10.854 1.00 89.06 201 TYR A CA 1
ATOM 1650 C C . TYR A 1 201 ? -14.955 -15.818 11.428 1.00 89.06 201 TYR A C 1
ATOM 1652 O O . TYR A 1 201 ? -15.389 -15.680 12.573 1.00 89.06 201 TYR A O 1
ATOM 1660 N N . THR A 1 202 ? -14.727 -14.767 10.630 1.00 89.44 202 THR A N 1
ATOM 1661 C CA . THR A 1 202 ? -15.010 -13.393 11.068 1.00 89.44 202 THR A CA 1
ATOM 1662 C C . THR A 1 202 ? -16.491 -13.174 11.347 1.00 89.44 202 THR A C 1
ATOM 1664 O O . THR A 1 202 ? -16.818 -12.554 12.355 1.00 89.44 202 THR A O 1
ATOM 1667 N N . ASP A 1 203 ? -17.384 -13.721 10.520 1.00 89.06 203 ASP A N 1
ATOM 1668 C CA . ASP A 1 203 ? -18.828 -13.591 10.713 1.00 89.06 203 ASP A CA 1
ATOM 1669 C C . ASP A 1 203 ? -19.284 -14.330 11.987 1.00 89.06 203 ASP A C 1
ATOM 1671 O O . ASP A 1 203 ? -20.093 -13.791 12.742 1.00 89.06 203 ASP A O 1
ATOM 1675 N N . ILE A 1 204 ? -18.704 -15.499 12.295 1.00 87.88 204 ILE A N 1
ATOM 1676 C CA . ILE A 1 204 ? -18.940 -16.228 13.554 1.00 87.88 204 ILE A CA 1
ATOM 1677 C C . ILE A 1 204 ? -18.500 -15.376 14.751 1.00 87.88 204 ILE A C 1
ATOM 1679 O O . ILE A 1 204 ? -19.295 -15.159 15.665 1.00 87.88 204 ILE A O 1
ATOM 1683 N N . CYS A 1 205 ? -17.275 -14.843 14.746 1.00 87.75 205 CYS A N 1
ATOM 1684 C CA . CYS A 1 205 ? -16.776 -14.009 15.844 1.00 87.75 205 CYS A CA 1
ATOM 1685 C C . CYS A 1 205 ? -17.600 -12.727 16.038 1.00 87.75 205 CYS A C 1
ATOM 1687 O O . CYS A 1 205 ? -17.889 -12.349 17.171 1.00 87.75 205 CYS A O 1
ATOM 1689 N N . LEU A 1 206 ? -17.986 -12.061 14.946 1.00 90.19 206 LEU A N 1
ATOM 1690 C CA . LEU A 1 206 ? -18.804 -10.848 14.998 1.00 90.19 206 LEU A CA 1
ATOM 1691 C C . LEU A 1 206 ? -20.221 -11.158 15.494 1.00 90.19 206 LEU A C 1
ATOM 1693 O O . LEU A 1 206 ? -20.740 -10.414 16.321 1.00 90.19 206 LEU A O 1
ATOM 1697 N N . SER A 1 207 ? -20.806 -12.285 15.070 1.00 86.25 207 SER A N 1
ATOM 1698 C CA . SER A 1 207 ? -22.115 -12.737 15.556 1.00 86.25 207 SER A CA 1
ATOM 1699 C C . SER A 1 207 ? -22.111 -13.070 17.048 1.00 86.25 207 SER A C 1
ATOM 1701 O O . SER A 1 207 ? -23.066 -12.745 17.741 1.00 86.25 207 SER A O 1
ATOM 1703 N N . LEU A 1 208 ? -21.019 -13.652 17.555 1.00 86.25 208 LEU A N 1
ATOM 1704 C CA . LEU A 1 208 ? -20.860 -13.978 18.970 1.00 86.25 208 LEU A CA 1
ATOM 1705 C C . LEU A 1 208 ? -20.787 -12.721 19.854 1.00 86.25 208 LEU A C 1
ATOM 1707 O O . LEU A 1 208 ? -21.192 -12.760 21.009 1.00 86.25 208 LEU A O 1
ATOM 1711 N N . LEU A 1 209 ? -20.266 -11.618 19.313 1.00 86.62 209 LEU A N 1
ATOM 1712 C CA . LEU A 1 209 ? -20.147 -10.327 19.998 1.00 86.62 209 LEU A CA 1
ATOM 1713 C C . LEU A 1 209 ? -21.340 -9.394 19.736 1.00 86.62 209 LEU A C 1
ATOM 1715 O O . LEU A 1 209 ? -21.244 -8.200 20.012 1.00 86.62 209 LEU A O 1
ATOM 1719 N N . ASP A 1 210 ? -22.436 -9.900 19.164 1.00 85.56 210 ASP A N 1
ATOM 1720 C CA . ASP A 1 210 ? -23.608 -9.109 18.766 1.00 85.56 210 ASP A CA 1
ATOM 1721 C C . ASP A 1 210 ? -23.283 -7.932 17.814 1.00 85.56 210 ASP A C 1
ATOM 1723 O O . ASP A 1 210 ? -24.000 -6.926 17.758 1.00 85.56 210 ASP A O 1
ATOM 1727 N N . ILE A 1 211 ? -22.207 -8.041 17.022 1.00 89.50 211 ILE A N 1
ATOM 1728 C CA . ILE A 1 211 ? -21.821 -7.033 16.029 1.00 89.50 211 ILE A CA 1
ATOM 1729 C C . ILE A 1 211 ? -22.451 -7.399 14.675 1.00 89.50 211 ILE A C 1
ATOM 1731 O O . ILE A 1 211 ? -22.094 -8.416 14.075 1.00 89.50 211 ILE A O 1
ATOM 1735 N N . PRO A 1 212 ? -23.359 -6.569 14.128 1.00 86.88 212 PRO A N 1
ATOM 1736 C CA . PRO A 1 212 ? -23.992 -6.857 12.850 1.00 86.88 212 PRO A CA 1
ATOM 1737 C C . PRO A 1 212 ? -22.994 -6.728 11.693 1.00 86.88 212 PRO A C 1
ATOM 1739 O O . PRO A 1 212 ? -22.252 -5.747 11.591 1.00 86.88 212 PRO A O 1
ATOM 1742 N N . VAL A 1 213 ? -23.028 -7.691 10.769 1.00 85.94 213 VAL A N 1
ATOM 1743 C CA . VAL A 1 213 ? -22.280 -7.651 9.504 1.00 85.94 213 VAL A CA 1
ATOM 1744 C C . VAL A 1 213 ? -23.213 -7.215 8.379 1.00 85.94 213 VAL A C 1
ATOM 1746 O O . VAL A 1 213 ? -24.254 -7.824 8.137 1.00 85.94 213 VAL A O 1
ATOM 1749 N N . TYR A 1 214 ? -22.859 -6.126 7.694 1.00 83.44 214 TYR A N 1
ATOM 1750 C CA . TYR A 1 214 ? -23.633 -5.602 6.566 1.00 83.44 214 TYR A CA 1
A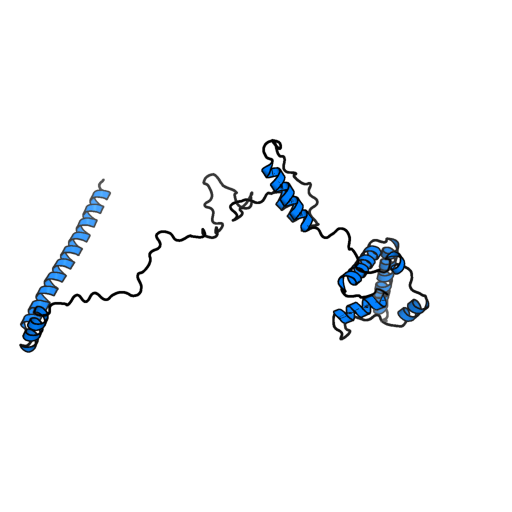TOM 1751 C C . TYR A 1 214 ? -22.962 -5.929 5.222 1.00 83.44 214 TYR A C 1
ATOM 1753 O O . TYR A 1 214 ? -22.606 -7.069 4.959 1.00 83.44 214 TYR A O 1
ATOM 1761 N N . LYS A 1 215 ? -22.824 -4.938 4.327 1.00 79.19 215 LYS A N 1
ATOM 1762 C CA . LYS A 1 215 ? -22.201 -5.119 3.005 1.00 79.19 215 LYS A CA 1
ATOM 1763 C C . LYS A 1 215 ? -20.675 -5.159 3.072 1.00 79.19 215 LYS A C 1
ATOM 1765 O O . LYS A 1 215 ? -20.050 -5.785 2.228 1.00 79.19 215 LYS A O 1
ATOM 1770 N N . SER A 1 216 ? -20.094 -4.445 4.033 1.00 81.62 216 SER A N 1
ATOM 1771 C CA . SER A 1 216 ? -18.654 -4.375 4.252 1.00 81.62 216 SER A CA 1
ATOM 1772 C C . SER A 1 216 ? -18.347 -4.914 5.640 1.00 81.62 216 SER A C 1
ATOM 1774 O O . SER A 1 216 ? -18.821 -4.363 6.632 1.00 81.62 216 SER A O 1
ATOM 1776 N N . ARG A 1 217 ? -17.529 -5.967 5.710 1.00 86.44 217 ARG A N 1
ATOM 1777 C CA . ARG A 1 217 ? -17.010 -6.511 6.976 1.00 86.44 217 ARG A CA 1
ATOM 1778 C C . ARG A 1 217 ? -16.056 -5.542 7.671 1.00 86.44 217 ARG A C 1
ATOM 1780 O O . ARG A 1 217 ? -15.856 -5.643 8.873 1.00 86.44 217 ARG A O 1
ATOM 1787 N N . ILE A 1 218 ? -15.501 -4.581 6.930 1.00 87.56 218 ILE A N 1
ATOM 1788 C CA . ILE A 1 218 ? -14.514 -3.615 7.427 1.00 87.56 218 ILE A CA 1
ATOM 1789 C C . ILE A 1 218 ? -15.117 -2.730 8.523 1.00 87.56 218 ILE A C 1
ATOM 1791 O O . ILE A 1 218 ? -14.451 -2.469 9.516 1.00 87.56 218 ILE A O 1
ATOM 1795 N N . GLU A 1 219 ? -16.377 -2.306 8.382 1.00 86.94 219 GLU A N 1
ATOM 1796 C CA . GLU A 1 219 ? -17.050 -1.490 9.403 1.00 86.94 219 GLU A CA 1
ATOM 1797 C C . GLU A 1 219 ? -17.234 -2.271 10.711 1.00 86.94 219 GLU A C 1
ATOM 1799 O O . GLU A 1 219 ? -16.916 -1.767 11.785 1.00 86.94 219 GLU A O 1
ATOM 1804 N N . SER A 1 220 ? -17.686 -3.523 10.619 1.00 89.25 220 SER A N 1
ATOM 1805 C CA . SER A 1 220 ? -17.880 -4.409 11.772 1.00 89.25 220 SER A CA 1
ATOM 1806 C C . SER A 1 220 ? -16.548 -4.779 12.437 1.00 89.25 220 SER A C 1
ATOM 1808 O O . SER A 1 220 ? -16.433 -4.756 13.661 1.00 89.25 220 SER A O 1
ATOM 1810 N N . LEU A 1 221 ? -15.506 -5.044 11.640 1.00 90.62 221 LEU A N 1
ATOM 1811 C CA . LEU A 1 221 ? -14.145 -5.274 12.132 1.00 90.62 221 LEU A CA 1
ATOM 1812 C C . LEU A 1 221 ? -13.552 -4.023 12.788 1.00 90.62 221 LEU A C 1
ATOM 1814 O O . LEU A 1 221 ? -12.840 -4.137 13.780 1.00 90.62 221 LEU A O 1
ATOM 1818 N N . HIS A 1 222 ? -13.858 -2.825 12.285 1.00 87.75 222 HIS A N 1
ATOM 1819 C CA . HIS A 1 222 ? -13.435 -1.583 12.926 1.00 87.75 222 HIS A CA 1
ATOM 1820 C C . HIS A 1 222 ? -14.041 -1.442 14.328 1.00 87.75 222 HIS A C 1
ATOM 1822 O O . HIS A 1 222 ? -13.321 -1.108 15.268 1.00 87.75 222 HIS A O 1
ATOM 1828 N N . VAL A 1 223 ? -15.333 -1.753 14.498 1.00 87.44 223 VAL A N 1
ATOM 1829 C CA . VAL A 1 223 ? -15.983 -1.785 15.823 1.00 87.44 223 VAL A CA 1
ATOM 1830 C C . VAL A 1 223 ? -15.306 -2.812 16.732 1.00 87.44 223 VAL A C 1
ATOM 1832 O O . VAL A 1 223 ? -14.973 -2.480 17.866 1.00 87.44 223 VAL A O 1
ATOM 1835 N N . LEU A 1 224 ? -15.013 -4.013 16.223 1.00 89.75 224 LEU A N 1
ATOM 1836 C CA . LEU A 1 224 ? -14.289 -5.049 16.966 1.00 89.75 224 LEU A CA 1
ATOM 1837 C C . LEU A 1 224 ? -12.898 -4.579 17.430 1.00 89.75 224 LEU A C 1
ATOM 1839 O O . LEU A 1 224 ? -12.533 -4.759 18.591 1.00 89.75 224 LEU A O 1
ATOM 1843 N N . PHE A 1 225 ? -12.115 -3.956 16.546 1.00 89.81 225 PHE A N 1
ATOM 1844 C CA . PHE A 1 225 ? -10.782 -3.455 16.893 1.00 89.81 225 PHE A CA 1
ATOM 1845 C C . PHE A 1 225 ? -10.830 -2.248 17.822 1.00 89.81 225 PHE A C 1
ATOM 1847 O O . PHE A 1 225 ? -9.956 -2.110 18.676 1.00 89.81 225 PHE A O 1
ATOM 1854 N N . THR A 1 226 ? -11.850 -1.402 17.692 1.00 87.19 226 THR A N 1
ATOM 1855 C CA . THR A 1 226 ? -12.054 -0.274 18.603 1.00 87.19 226 THR A CA 1
ATOM 1856 C C . THR A 1 226 ? -12.439 -0.783 19.989 1.00 87.19 226 THR A C 1
ATOM 1858 O O . THR A 1 226 ? -11.841 -0.356 20.970 1.00 87.19 226 THR A O 1
ATOM 1861 N N . LEU A 1 227 ? -13.333 -1.773 20.077 1.00 86.56 227 LEU A N 1
ATOM 1862 C CA . LEU A 1 227 ? -13.662 -2.458 21.328 1.00 86.56 227 LEU A CA 1
ATOM 1863 C C . LEU A 1 227 ? -12.409 -3.065 21.978 1.00 86.56 227 LEU A C 1
ATOM 1865 O O . LEU A 1 227 ? -12.173 -2.877 23.169 1.00 86.56 227 LEU A O 1
ATOM 1869 N N . PHE A 1 228 ? -11.562 -3.739 21.196 1.00 86.56 228 PHE A N 1
ATOM 1870 C CA . PHE A 1 228 ? -10.295 -4.283 21.690 1.00 86.56 228 PHE A CA 1
ATOM 1871 C C . PHE A 1 228 ? -9.325 -3.189 22.173 1.00 86.56 228 PHE A C 1
ATOM 1873 O O . PHE A 1 228 ? -8.659 -3.353 23.198 1.00 86.56 228 PHE A O 1
ATOM 1880 N N . ALA A 1 229 ? -9.238 -2.065 21.457 1.00 85.62 229 ALA A N 1
ATOM 1881 C CA . ALA A 1 229 ? -8.398 -0.934 21.839 1.00 85.62 229 ALA A CA 1
ATOM 1882 C C . ALA A 1 229 ? -8.880 -0.274 23.140 1.00 85.62 229 ALA A C 1
ATOM 1884 O O . ALA A 1 229 ? -8.059 -0.018 24.023 1.00 85.62 229 ALA A O 1
ATOM 1885 N N . GLU A 1 230 ? -10.189 -0.067 23.294 1.00 85.06 230 GLU A N 1
ATOM 1886 C CA . GLU A 1 230 ? -10.793 0.450 24.527 1.00 85.06 230 GLU A CA 1
ATOM 1887 C C . GLU A 1 230 ? -10.566 -0.503 25.703 1.00 85.06 230 GLU A C 1
ATOM 1889 O O . GLU A 1 230 ? -10.118 -0.080 26.770 1.00 85.06 230 GLU A O 1
ATOM 1894 N N . PHE A 1 231 ? -10.742 -1.812 25.494 1.00 82.62 231 PHE A N 1
ATOM 1895 C CA . PHE A 1 231 ? -10.445 -2.821 26.512 1.00 82.62 231 PHE A CA 1
ATOM 1896 C C . PHE A 1 231 ? -8.976 -2.768 26.953 1.00 82.62 231 PHE A C 1
ATOM 1898 O O . PHE A 1 231 ? -8.677 -2.792 28.146 1.00 82.62 231 PHE A O 1
ATOM 1905 N N . ARG A 1 232 ? -8.042 -2.603 26.008 1.00 77.75 232 ARG A N 1
ATOM 1906 C CA . ARG A 1 232 ? -6.612 -2.455 26.314 1.00 77.75 232 ARG A CA 1
ATOM 1907 C C . ARG A 1 232 ? -6.285 -1.145 27.041 1.00 77.75 232 ARG A C 1
ATOM 1909 O O . ARG A 1 232 ? -5.368 -1.126 27.861 1.00 77.75 232 ARG A O 1
ATOM 1916 N N . ASN A 1 233 ? -6.984 -0.057 26.726 1.00 80.00 233 ASN A N 1
ATOM 1917 C CA . ASN A 1 233 ? -6.752 1.262 27.321 1.00 80.00 233 ASN A CA 1
ATOM 1918 C C . ASN A 1 233 ? -7.388 1.400 28.718 1.00 80.00 233 ASN A C 1
ATOM 1920 O O . ASN A 1 233 ? -6.898 2.129 29.582 1.00 80.00 233 ASN A O 1
ATOM 1924 N N . SER A 1 234 ? -8.476 0.677 28.964 1.00 79.88 234 SER A N 1
ATOM 1925 C CA . SER A 1 234 ? -9.198 0.703 30.229 1.00 79.88 234 SER A CA 1
ATOM 1926 C C . SER A 1 234 ? -8.403 0.043 31.374 1.00 79.88 234 SER A C 1
ATOM 1928 O O . SER A 1 234 ? -8.059 -1.140 31.363 1.00 79.88 234 SER A O 1
ATOM 1930 N N . GLN A 1 235 ? -8.111 0.823 32.421 1.00 73.00 235 GLN A N 1
ATOM 1931 C CA . GLN A 1 235 ? -7.329 0.377 33.588 1.00 73.00 235 GLN A CA 1
ATOM 1932 C C . GLN A 1 235 ? -7.960 -0.833 34.300 1.00 73.00 235 GLN A C 1
ATOM 1934 O O . GLN A 1 235 ? -7.251 -1.737 34.738 1.00 73.00 235 GLN A O 1
ATOM 1939 N N . HIS A 1 236 ? -9.294 -0.845 34.405 1.00 68.19 236 HIS A N 1
ATOM 1940 C CA . HIS A 1 236 ? -10.064 -1.895 35.076 1.00 68.19 236 HIS A CA 1
ATOM 1941 C C . HIS A 1 236 ? -9.826 -3.273 34.444 1.00 68.19 236 HIS A C 1
ATOM 1943 O O . HIS A 1 236 ? -9.518 -4.241 35.140 1.00 68.19 236 HIS A O 1
ATOM 1949 N N . PHE A 1 237 ? -9.901 -3.344 33.116 1.00 65.62 237 PHE A N 1
ATOM 1950 C CA . PHE A 1 237 ? -9.773 -4.597 32.386 1.00 65.62 237 PHE A CA 1
ATOM 1951 C C . PHE A 1 237 ? -8.321 -5.042 32.226 1.00 65.62 237 PHE A C 1
ATOM 1953 O O . PHE A 1 237 ? -8.061 -6.241 32.260 1.00 65.62 237 PHE A O 1
ATOM 1960 N N . ARG A 1 238 ? -7.359 -4.110 32.164 1.00 65.56 238 ARG A N 1
ATOM 1961 C CA . ARG A 1 238 ? -5.930 -4.452 32.237 1.00 65.56 238 ARG A CA 1
ATOM 1962 C C . ARG A 1 238 ? -5.595 -5.202 33.528 1.00 65.56 238 ARG A C 1
ATOM 1964 O O . ARG A 1 238 ? -4.953 -6.245 33.467 1.00 65.56 238 ARG A O 1
ATOM 1971 N N . ASN A 1 239 ? -6.094 -4.724 34.670 1.00 69.44 239 ASN A N 1
ATOM 1972 C CA . ASN A 1 239 ? -5.891 -5.395 35.956 1.00 69.44 239 ASN A CA 1
ATOM 1973 C C . ASN A 1 239 ? -6.585 -6.768 35.997 1.00 69.44 239 ASN A C 1
ATOM 1975 O O . ASN A 1 239 ? -6.015 -7.732 36.500 1.00 69.44 239 ASN A O 1
ATOM 1979 N N . LEU A 1 240 ? -7.805 -6.883 35.455 1.00 66.81 240 LEU A N 1
ATOM 1980 C CA . LEU A 1 240 ? -8.531 -8.156 35.383 1.00 66.81 240 LEU A CA 1
ATOM 1981 C C . LEU A 1 240 ? -7.808 -9.179 34.489 1.00 66.81 240 LEU A C 1
ATOM 1983 O O . LEU A 1 240 ? -7.678 -10.343 34.861 1.00 66.81 240 LEU A O 1
ATOM 1987 N N . ALA A 1 241 ? -7.313 -8.743 33.329 1.00 62.81 241 ALA A N 1
ATOM 1988 C CA . ALA A 1 241 ? -6.560 -9.574 32.399 1.00 62.81 241 ALA A CA 1
ATOM 1989 C C . ALA A 1 241 ? -5.222 -10.025 32.997 1.00 62.81 241 ALA A C 1
ATOM 1991 O O . ALA A 1 241 ? -4.892 -11.202 32.890 1.00 62.81 241 ALA A O 1
ATOM 1992 N N . GLU A 1 242 ? -4.485 -9.134 33.673 1.00 62.38 242 GLU A N 1
ATOM 1993 C CA . GLU A 1 242 ? -3.266 -9.502 34.408 1.00 62.38 242 GLU A CA 1
ATOM 1994 C C . GLU A 1 242 ? -3.567 -10.524 35.513 1.00 62.38 242 GLU A C 1
ATOM 1996 O O . GLU A 1 242 ? -2.874 -11.535 35.606 1.00 62.38 242 GLU A O 1
ATOM 2001 N N . ASN A 1 243 ? -4.643 -10.336 36.284 1.00 60.97 243 ASN A N 1
ATOM 2002 C CA . ASN A 1 243 ? -5.063 -11.301 37.304 1.00 60.97 243 ASN A CA 1
ATOM 2003 C C . ASN A 1 243 ? -5.450 -12.664 36.701 1.00 60.97 243 ASN A C 1
ATOM 2005 O O . ASN A 1 243 ? -5.076 -13.705 37.240 1.00 60.97 243 ASN A O 1
ATOM 2009 N N . ASN A 1 244 ? -6.160 -12.685 35.569 1.00 61.41 244 ASN A N 1
ATOM 2010 C CA . ASN A 1 244 ? -6.554 -13.926 34.896 1.00 61.41 244 ASN A CA 1
ATOM 2011 C C . ASN A 1 244 ? -5.368 -14.642 34.236 1.00 61.41 244 ASN A C 1
ATOM 2013 O O . ASN A 1 244 ? -5.274 -15.862 34.341 1.00 61.41 244 ASN A O 1
ATOM 2017 N N . LEU A 1 245 ? -4.439 -13.909 33.615 1.00 58.94 245 LEU A N 1
ATOM 2018 C CA . LEU A 1 245 ? -3.189 -14.463 33.085 1.00 58.94 245 LEU A CA 1
ATOM 2019 C C . LEU A 1 245 ? -2.312 -15.026 34.208 1.00 58.94 245 LEU A C 1
ATOM 2021 O O . LEU A 1 245 ? -1.762 -16.115 34.059 1.00 58.94 245 LEU A O 1
ATOM 2025 N N . MET A 1 246 ? -2.221 -14.338 35.354 1.00 52.03 246 MET A N 1
ATOM 2026 C CA . MET A 1 246 ? -1.555 -14.883 36.539 1.00 52.03 246 MET A CA 1
ATOM 2027 C C . MET A 1 246 ? -2.245 -16.163 37.023 1.00 52.03 246 MET A C 1
ATOM 2029 O O . MET A 1 246 ? -1.554 -17.139 37.290 1.00 52.03 246 MET A O 1
ATOM 2033 N N . ASN A 1 247 ? -3.579 -16.212 37.071 1.00 52.81 247 ASN A N 1
ATOM 2034 C CA . ASN A 1 247 ? -4.314 -17.423 37.455 1.00 52.81 247 ASN A CA 1
ATOM 2035 C C . ASN A 1 247 ? -4.128 -18.582 36.460 1.00 52.81 247 ASN A C 1
ATOM 2037 O O . ASN A 1 247 ? -3.983 -19.725 36.887 1.00 52.81 247 ASN A O 1
ATOM 2041 N N . MET A 1 248 ? -4.091 -18.316 35.150 1.00 54.38 248 MET A N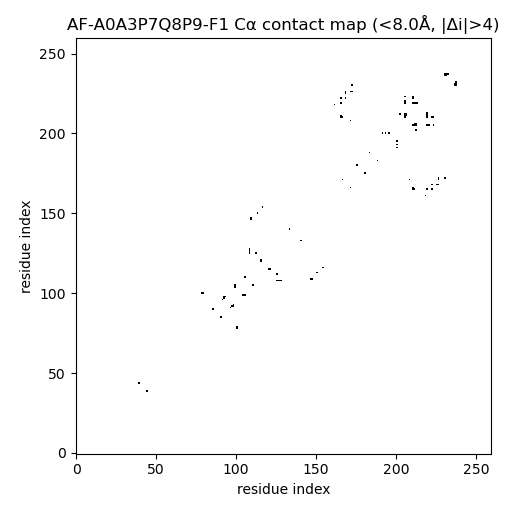 1
ATOM 2042 C CA . MET A 1 248 ? -3.812 -19.344 34.139 1.00 54.38 248 MET A CA 1
ATOM 2043 C C . MET A 1 248 ? -2.378 -19.873 34.251 1.00 54.38 248 MET A C 1
ATOM 2045 O O . MET A 1 248 ? -2.199 -21.085 34.315 1.00 54.38 248 MET A O 1
ATOM 2049 N N . ASN A 1 249 ? -1.378 -18.995 34.395 1.00 49.66 249 ASN A N 1
ATOM 2050 C CA . ASN A 1 249 ? 0.009 -19.415 34.631 1.00 49.66 249 ASN A CA 1
ATOM 2051 C C . ASN A 1 249 ? 0.163 -20.186 35.949 1.00 49.66 249 ASN A C 1
ATOM 2053 O O . ASN A 1 249 ? 0.928 -21.140 36.018 1.00 49.66 249 ASN A O 1
ATOM 2057 N N . MET A 1 250 ? -0.567 -19.812 37.003 1.00 46.75 250 MET A N 1
ATOM 2058 C CA . MET A 1 250 ? -0.575 -20.562 38.263 1.00 46.75 250 MET A CA 1
ATOM 2059 C C . MET A 1 250 ? -1.215 -21.946 38.106 1.00 46.75 250 MET A C 1
ATOM 2061 O O . MET A 1 250 ? -0.773 -22.887 38.760 1.00 46.75 250 MET A O 1
ATOM 2065 N N . ASN A 1 251 ? -2.215 -22.094 37.233 1.00 48.31 251 ASN A N 1
ATOM 2066 C CA . ASN A 1 251 ? -2.818 -23.391 36.927 1.00 48.31 251 ASN A CA 1
ATOM 2067 C C . ASN A 1 251 ? -1.922 -24.256 36.025 1.00 48.31 251 ASN A C 1
ATOM 2069 O O . ASN A 1 251 ? -1.864 -25.463 36.242 1.00 48.31 251 ASN A O 1
ATOM 2073 N N . GLU A 1 252 ? -1.174 -23.674 35.082 1.00 43.72 252 GLU A N 1
ATOM 2074 C CA . GLU A 1 252 ? -0.161 -24.408 34.302 1.00 43.72 252 GLU A CA 1
ATOM 2075 C C . GLU A 1 252 ? 1.026 -24.843 35.177 1.00 43.72 252 GLU A C 1
ATOM 2077 O O . GLU A 1 252 ? 1.407 -26.011 35.164 1.00 43.72 252 GLU A O 1
ATOM 2082 N N . VAL A 1 253 ? 1.540 -23.962 36.042 1.00 44.94 253 VAL A N 1
ATOM 2083 C CA . VAL A 1 253 ? 2.590 -24.312 37.023 1.00 44.94 253 VAL A CA 1
ATOM 2084 C C . VAL A 1 253 ? 2.063 -25.282 38.095 1.00 44.94 253 VAL A C 1
ATOM 2086 O O . VAL A 1 253 ? 2.813 -26.093 38.641 1.00 44.94 253 VAL A O 1
ATOM 2089 N N . GLY A 1 254 ? 0.765 -25.227 38.403 1.00 35.50 254 GLY A N 1
ATOM 2090 C CA . GLY A 1 254 ? 0.085 -26.164 39.296 1.00 35.50 254 GLY A CA 1
ATOM 2091 C C . GLY A 1 254 ? -0.076 -27.561 38.694 1.00 35.50 254 GLY A C 1
ATOM 2092 O O . GLY A 1 254 ? 0.012 -28.543 39.432 1.00 35.50 254 GLY A O 1
ATOM 2093 N N . ALA A 1 255 ? -0.246 -27.660 37.372 1.00 40.53 255 ALA A N 1
ATOM 2094 C CA . ALA A 1 255 ? -0.330 -28.933 36.662 1.00 40.53 255 ALA A CA 1
ATOM 2095 C C . ALA A 1 255 ? 1.016 -29.679 36.648 1.00 40.53 255 ALA A C 1
ATOM 2097 O O . ALA A 1 255 ? 1.027 -30.899 36.782 1.00 40.53 255 ALA A O 1
ATOM 2098 N N . GLU A 1 256 ? 2.149 -28.969 36.586 1.00 35.56 256 GLU A N 1
ATOM 2099 C CA . GLU A 1 256 ? 3.484 -29.592 36.634 1.00 35.56 256 GLU A CA 1
ATOM 2100 C C . GLU A 1 256 ? 3.932 -30.014 38.048 1.00 35.56 256 GLU A C 1
ATOM 2102 O O . GLU A 1 256 ? 4.871 -30.795 38.195 1.00 35.56 256 GLU A O 1
ATOM 2107 N N . ARG A 1 257 ? 3.281 -29.532 39.119 1.00 35.78 257 ARG A N 1
ATOM 2108 C CA . ARG A 1 257 ? 3.678 -29.835 40.514 1.00 35.78 257 ARG A CA 1
ATOM 2109 C C . ARG A 1 257 ? 2.962 -31.023 41.160 1.00 35.78 257 ARG A C 1
ATOM 2111 O O . ARG A 1 257 ? 3.170 -31.259 42.351 1.00 35.78 257 ARG A O 1
ATOM 2118 N N . LEU A 1 258 ? 2.171 -31.787 40.412 1.00 33.38 258 LEU A N 1
ATOM 2119 C CA . LEU A 1 258 ? 1.476 -32.977 40.915 1.00 33.38 258 LEU A CA 1
ATOM 2120 C C . LEU A 1 258 ? 2.065 -34.275 40.346 1.00 33.38 258 LEU A C 1
ATOM 2122 O O . LEU A 1 258 ? 1.339 -35.122 39.843 1.00 33.38 258 LEU A O 1
ATOM 2126 N N . GLU A 1 259 ? 3.378 -34.453 40.479 1.00 36.19 259 GLU A N 1
ATOM 2127 C CA . GLU A 1 259 ? 4.014 -35.771 40.377 1.00 36.19 259 GLU A CA 1
ATOM 2128 C C . GLU A 1 259 ? 4.976 -35.980 41.559 1.00 36.19 259 GLU A C 1
ATOM 2130 O O . GLU A 1 259 ? 6.182 -35.758 41.465 1.00 36.19 259 GLU A O 1
ATOM 2135 N N . LEU A 1 260 ? 4.408 -36.383 42.702 1.00 44.16 260 LEU A N 1
ATOM 2136 C CA . LEU A 1 260 ? 5.066 -37.196 43.733 1.00 44.16 260 LEU A CA 1
ATOM 2137 C C . LEU A 1 260 ? 4.091 -38.278 44.201 1.00 44.16 260 LEU A C 1
ATOM 2139 O O . LEU A 1 260 ? 2.964 -37.906 44.601 1.00 44.16 260 LEU A O 1
#

Mean predicted aligned error: 21.67 Å

InterPro domains:
  IPR022088 Intraflagellar transport complex B protein 46 [PF12317] (43-235)
  IPR022088 Intraflagellar transport complex B protein 46 [PTHR13376] (43-246)

Foldseek 3Di:
DVVVVVVVVVVVVVVVVVVVVVVVVVVVVVVVVVVVVVVDDPVVVVVVVVVVVDDDDPDPDDDPDDPDDDPDDPDPPDQPPPPDDADPVGDCACPPHNDDSDPDDDDPQLVVLLVCLVVVPDPDDGDDDDDPCCPPPVVVVVVVVVSVVVSVVPDDPPDDDDPDDWDDLVVLPDDDPPVVVVVPVVDDDDDPPPPDDPVVVLVSVLVVSVTDDDPDVVNSVVSVVVSVVCCVVDPVNVVVVVVVVVVVVVVVVVVVPPDD

Solvent-accessible surface area (backbone atoms only — not comparable to full-atom values): 16748 Å² total; per-residue (Å²): 110,71,68,62,55,52,50,52,55,52,54,50,54,55,53,51,54,51,51,53,50,53,52,50,53,50,52,53,50,52,55,51,51,54,59,50,58,76,69,54,58,74,73,55,54,58,53,52,51,54,59,73,67,60,74,87,79,87,76,84,76,85,70,93,74,75,87,77,79,67,96,71,75,92,72,78,75,76,79,81,81,80,80,69,82,72,50,97,87,70,59,51,76,61,78,81,46,82,76,65,96,51,94,70,74,80,55,69,53,58,53,53,52,51,52,39,70,74,40,82,82,66,83,75,84,80,70,73,84,83,68,96,55,64,88,81,40,53,68,58,53,53,52,49,52,51,53,51,51,55,56,55,66,72,49,76,72,96,65,86,83,71,95,58,96,69,84,55,61,74,66,70,69,49,82,72,58,66,74,56,52,56,46,55,75,77,48,82,77,90,56,96,81,56,99,62,54,72,68,57,49,49,50,51,56,31,54,74,68,74,43,73,75,72,95,51,63,63,63,39,50,48,52,52,52,49,48,52,50,49,48,66,68,35,67,71,50,44,53,51,50,53,52,50,52,50,51,50,52,50,50,55,58,50,62,72,68,74,81,130